Protein AF-A0A6A6CTZ3-F1 (afdb_monomer)

Secondary structure (DSSP, 8-state):
-EE-TTT--EEEEEEETTTTEEEEEEEE-HHHHHHHS-TT--PPP---HHHHHHHHHHHHHHHHHT-SS-PBPPPSEEEE-S----HHHHHHHHHHHHTTT-BTTB---STT-EEEETTSHHHHHHHTSHHHHHHHHHHHHTTTTBPPEEEEEEEEEEEEEE-TTSPEEEEEEEEEEEHHHHHHHHHHHHHHHHH-TT-TTGGG-----------TT-----TTS---

Sequence (228 aa):
MTERPATGAVYETLINLGQEVMVVTSAYGPKYMSSLSTPDGKPLPEKQLSEGLFVHWGDRARARLEATTFKLDPPKWVLINQVQGPSDTLGIVSRCLRRYGWATQQLPTWEDRITFPIGTYCYSAILGTPNSNGIAMFLITHKFRLKTSTIASVTVYGSGSRNGEGQEVPSLLWYISKERSVRRFRNENEAYQENNPEDNDITEVPHRLQPQPVDPRGDDCWVGGICG

Nearest PDB structures (foldseek):
  4c9i-assembly5_E  TM=3.286E-01  e=1.900E+00  Fragaria x ananassa
  4ryv-assembly1_A  TM=3.723E-01  e=5.370E+00  Lupinus luteus

Solvent-accessible surface area (backbone atoms only — not comparable to full-atom value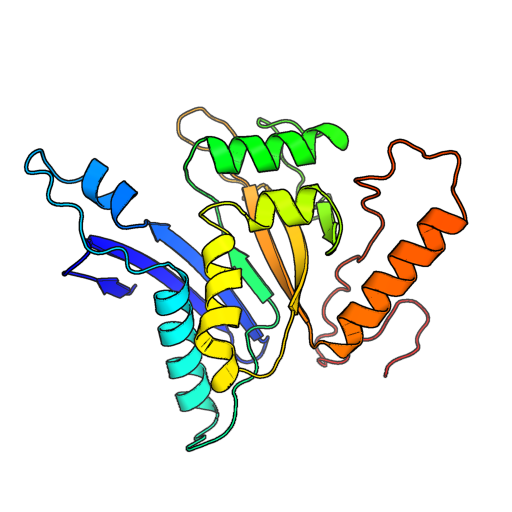s): 13078 Å² total; per-residue (Å²): 123,52,76,39,88,82,30,62,24,40,46,26,71,52,76,41,78,92,78,27,34,35,36,36,71,40,78,44,47,32,74,59,42,49,73,74,56,68,90,82,76,69,84,48,68,86,73,56,60,17,62,56,53,45,52,59,49,51,54,54,52,36,68,72,62,74,53,88,83,69,62,37,80,67,56,40,31,42,33,40,46,54,59,80,64,61,72,65,44,56,49,52,53,39,57,52,38,42,79,74,79,35,46,61,73,49,52,37,45,79,92,62,44,48,44,30,44,63,88,27,52,56,27,54,55,51,41,69,22,82,84,38,34,24,58,55,44,32,53,61,80,37,45,86,53,28,50,76,57,38,74,44,31,37,32,41,25,38,53,88,42,62,50,100,85,64,34,46,26,42,22,43,39,34,35,40,38,50,57,74,63,48,55,51,54,50,52,57,54,54,55,48,51,74,74,45,73,82,57,78,78,63,61,62,74,65,80,68,75,65,80,66,78,76,47,95,82,75,58,74,59,48,97,86,78,61,69,113

Mean predicted aligned error: 11.81 Å

Foldseek 3Di:
DDQDVQQRWDWDWDDDVVQLEIETADGGWSVNRVVVDDDPDDRRPGDALLVVQCVVCVVVQCVVVVDPDDQAAHRQKYKHAQDDDDPQLLVLLQVLCVVVVDHQLAWAAPVRKFKFFPQAPSFVSNCPDSSNVSVVCNCVVCVVRHPDKDFTIKIKTFNPDADPVNTTGIMIMIGIGHPVVNVVVVVVLVVVCVVCVVVVVPSGPRDDPPVDPQPPVRWPDDDPGDTD

Radius of gyration: 18.67 Å; Cα contacts (8 Å, |Δi|>4): 352; chains: 1; bounding box: 43×59×42 Å

Organism: NCBI:txid1080233

Structure (mmCIF, N/CA/C/O backbone):
data_AF-A0A6A6CTZ3-F1
#
_entry.id   AF-A0A6A6CTZ3-F1
#
loop_
_atom_site.group_PDB
_atom_site.id
_atom_site.type_symbol
_atom_site.label_atom_id
_atom_site.label_alt_id
_atom_site.label_comp_id
_atom_site.label_asym_id
_atom_site.label_entity_id
_atom_site.label_seq_id
_atom_site.pdbx_PDB_ins_code
_atom_site.Cartn_x
_atom_site.Cartn_y
_atom_site.Cartn_z
_atom_site.occupancy
_atom_site.B_iso_or_equiv
_atom_site.auth_seq_id
_atom_site.auth_comp_id
_atom_site.auth_asym_id
_atom_site.auth_atom_id
_atom_site.pdbx_PDB_model_num
ATOM 1 N N . MET A 1 1 ? -11.315 15.816 -4.026 1.00 46.00 1 MET A N 1
ATOM 2 C CA . MET A 1 1 ? -10.037 16.550 -4.031 1.00 46.00 1 MET A CA 1
ATOM 3 C C . MET A 1 1 ? -9.942 17.433 -2.793 1.00 46.00 1 MET A C 1
ATOM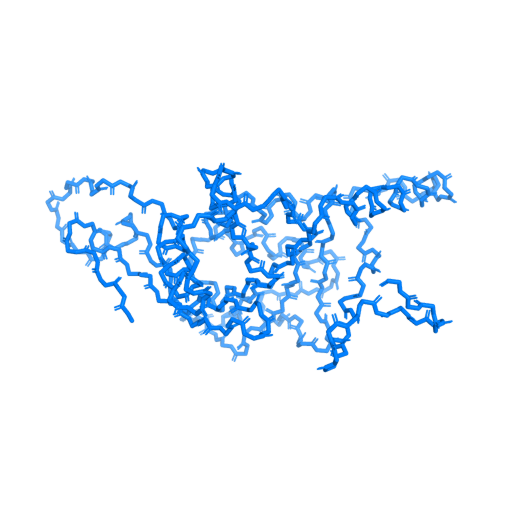 5 O O . MET A 1 1 ? -10.832 18.249 -2.587 1.00 46.00 1 MET A O 1
ATOM 9 N N . THR A 1 2 ? -8.913 17.249 -1.961 1.00 54.03 2 THR A N 1
ATOM 10 C CA . THR A 1 2 ? -8.637 18.151 -0.830 1.00 54.03 2 THR A CA 1
ATOM 11 C C . THR A 1 2 ? -7.338 18.881 -1.123 1.00 54.03 2 THR A C 1
ATOM 13 O O . THR A 1 2 ? -6.252 18.330 -0.945 1.00 54.03 2 THR A O 1
ATOM 16 N N . GLU A 1 3 ? -7.452 20.113 -1.602 1.00 52.72 3 GLU A N 1
ATOM 17 C CA . GLU A 1 3 ? -6.313 21.013 -1.737 1.00 52.72 3 GLU A CA 1
ATOM 18 C C . GLU A 1 3 ? -6.007 21.631 -0.367 1.00 52.72 3 GLU A C 1
ATOM 20 O O . GLU A 1 3 ? -6.916 22.008 0.378 1.00 52.72 3 GLU A O 1
ATOM 25 N N . ARG A 1 4 ? -4.727 21.684 0.016 1.00 52.47 4 ARG A N 1
ATOM 26 C CA . ARG A 1 4 ? -4.283 22.304 1.274 1.00 52.47 4 ARG A CA 1
ATOM 27 C C . ARG A 1 4 ? -3.556 23.613 0.941 1.00 52.47 4 ARG A C 1
ATOM 29 O O . ARG A 1 4 ? -2.350 23.570 0.697 1.00 52.47 4 ARG A O 1
ATOM 36 N N . PRO A 1 5 ? -4.228 24.781 0.999 1.00 51.84 5 PRO A N 1
ATOM 37 C CA . PRO A 1 5 ? -3.659 26.053 0.537 1.00 51.84 5 PRO A CA 1
ATOM 38 C C . PRO A 1 5 ? -2.365 26.450 1.262 1.00 51.84 5 PRO A C 1
ATOM 40 O O . PRO A 1 5 ? -1.495 27.086 0.685 1.00 51.84 5 PRO A O 1
ATOM 43 N N . ALA A 1 6 ? -2.208 26.033 2.524 1.00 50.28 6 ALA A N 1
ATOM 44 C CA . ALA A 1 6 ? -1.023 26.321 3.332 1.00 50.28 6 ALA A CA 1
ATOM 45 C C . ALA A 1 6 ? 0.218 25.481 2.965 1.00 50.28 6 ALA A C 1
ATOM 47 O O . ALA A 1 6 ? 1.309 25.802 3.428 1.00 50.28 6 ALA A O 1
ATOM 48 N N . THR A 1 7 ? 0.068 24.391 2.196 1.00 50.47 7 THR A N 1
ATOM 49 C CA . THR A 1 7 ? 1.176 23.480 1.849 1.00 50.47 7 THR A CA 1
ATOM 50 C C . THR A 1 7 ? 1.263 23.112 0.371 1.00 50.47 7 THR A C 1
ATOM 52 O O . THR A 1 7 ? 2.174 22.376 0.002 1.00 50.47 7 THR A O 1
ATOM 55 N N . GLY A 1 8 ? 0.318 23.554 -0.465 1.00 57.16 8 GLY A N 1
ATOM 56 C CA . GLY A 1 8 ? 0.247 23.219 -1.894 1.00 57.16 8 GLY A CA 1
ATOM 57 C C . GLY A 1 8 ? 0.081 21.724 -2.196 1.00 57.16 8 GLY A C 1
ATOM 58 O O . GLY A 1 8 ? -0.007 21.347 -3.354 1.00 57.16 8 GLY A O 1
ATOM 59 N N . ALA A 1 9 ? 0.048 20.865 -1.174 1.00 60.00 9 ALA A N 1
ATOM 60 C CA . ALA A 1 9 ? -0.036 19.420 -1.319 1.00 60.00 9 ALA A CA 1
ATOM 61 C C . ALA A 1 9 ? -1.430 19.008 -1.791 1.00 60.00 9 ALA A C 1
ATOM 63 O O . ALA A 1 9 ? -2.443 19.515 -1.293 1.00 60.00 9 ALA A O 1
ATOM 64 N N . VAL A 1 10 ? -1.460 18.045 -2.709 1.00 67.44 10 VAL A N 1
ATOM 65 C CA . VAL A 1 10 ? -2.689 17.528 -3.307 1.00 67.44 10 VAL A CA 1
ATOM 66 C C . VAL A 1 10 ? -2.801 16.052 -2.971 1.00 67.44 10 VAL A C 1
ATOM 68 O O . VAL A 1 10 ? -1.991 15.235 -3.412 1.00 67.44 10 VAL A O 1
ATOM 71 N N . TYR A 1 11 ? -3.829 15.724 -2.191 1.00 71.44 11 TYR A N 1
ATOM 72 C CA . TYR A 1 11 ? -4.196 14.349 -1.886 1.00 71.44 11 TYR A CA 1
ATOM 73 C C . TYR A 1 11 ? -5.626 14.102 -2.350 1.00 71.44 11 TYR A C 1
ATOM 75 O O . TYR A 1 11 ? -6.574 14.760 -1.904 1.00 71.44 11 TYR A O 1
ATOM 83 N N . GLU A 1 12 ? -5.790 13.135 -3.240 1.00 77.38 12 GLU A N 1
ATOM 84 C CA . GLU A 1 12 ? -7.094 12.686 -3.689 1.00 77.38 12 GLU A CA 1
ATOM 85 C C . GLU A 1 12 ? -7.287 11.217 -3.342 1.00 77.38 12 GLU A C 1
ATOM 87 O O . GLU A 1 12 ? -6.425 10.373 -3.593 1.00 77.38 12 GLU A O 1
ATOM 92 N N . THR A 1 13 ? -8.427 10.932 -2.711 1.00 80.19 13 THR A N 1
ATOM 93 C CA . THR A 1 13 ? -8.780 9.578 -2.309 1.00 80.19 13 THR A CA 1
ATOM 94 C C . THR A 1 13 ? -10.235 9.263 -2.616 1.00 80.19 13 THR A C 1
ATOM 96 O O . THR A 1 13 ? -11.125 10.053 -2.284 1.00 80.19 13 THR A O 1
ATOM 99 N N . LEU A 1 14 ? -10.486 8.068 -3.134 1.00 81.75 14 LEU A N 1
ATOM 100 C CA . LEU A 1 14 ? -11.805 7.451 -3.214 1.00 81.75 14 LEU A CA 1
ATOM 101 C C . LEU A 1 14 ? -11.946 6.457 -2.058 1.00 81.75 14 LEU A C 1
ATOM 103 O O . LEU A 1 14 ? -11.010 5.730 -1.738 1.00 81.75 14 LEU A O 1
ATOM 107 N N . ILE A 1 15 ? -13.103 6.438 -1.402 1.00 83.25 15 ILE A N 1
ATOM 108 C CA . ILE A 1 15 ? -13.342 5.597 -0.223 1.00 83.25 15 ILE A CA 1
ATOM 109 C C . ILE A 1 15 ? -14.634 4.818 -0.424 1.00 83.25 15 ILE A C 1
ATOM 111 O O . ILE A 1 15 ? -15.694 5.424 -0.600 1.00 83.25 15 ILE A O 1
ATOM 115 N N . ASN A 1 16 ? -14.544 3.493 -0.319 1.00 82.31 16 ASN A N 1
ATOM 116 C CA . ASN A 1 16 ? -15.687 2.599 -0.201 1.00 82.31 16 ASN A CA 1
ATOM 117 C C . ASN A 1 16 ? -15.670 1.933 1.179 1.00 82.31 16 ASN A C 1
ATOM 119 O O . ASN A 1 16 ? -14.958 0.959 1.411 1.00 82.31 16 ASN A O 1
ATOM 123 N N . LEU A 1 17 ? -16.499 2.446 2.089 1.00 78.00 17 LEU A N 1
ATOM 124 C CA . LEU A 1 17 ? -16.603 1.918 3.451 1.00 78.00 17 LEU A CA 1
ATOM 125 C C . LEU A 1 17 ? -17.238 0.522 3.514 1.00 78.00 17 LEU A C 1
ATOM 127 O O . LEU A 1 17 ? -17.003 -0.188 4.478 1.00 78.00 17 LEU A O 1
ATOM 131 N N . GLY A 1 18 ? -18.061 0.129 2.532 1.00 71.50 18 GLY A N 1
ATOM 132 C CA . GLY A 1 18 ? -18.712 -1.188 2.539 1.00 71.50 18 GLY A CA 1
ATOM 133 C C . GLY A 1 18 ? -17.747 -2.329 2.231 1.00 71.50 18 GLY A C 1
ATOM 134 O O . GLY A 1 18 ? -17.930 -3.430 2.728 1.00 71.50 18 GLY A O 1
ATOM 135 N N . GLN A 1 19 ? -16.713 -2.045 1.439 1.00 77.19 19 GLN A N 1
ATOM 136 C CA . GLN A 1 19 ? -15.652 -2.994 1.088 1.00 77.19 19 GLN A CA 1
ATOM 137 C C . GLN A 1 19 ? -14.352 -2.732 1.865 1.00 77.19 19 GLN A C 1
ATOM 139 O O . GLN A 1 19 ? -13.340 -3.381 1.616 1.00 77.19 19 GLN A O 1
ATOM 144 N N . GLU A 1 20 ? -14.365 -1.747 2.768 1.00 82.88 20 GLU A N 1
ATOM 145 C CA . GLU A 1 20 ? -13.201 -1.286 3.528 1.00 82.88 20 GLU A CA 1
ATOM 146 C C . GLU A 1 20 ? -11.995 -0.899 2.642 1.00 82.88 20 GLU A C 1
ATOM 148 O O . GLU A 1 20 ? -10.838 -1.115 3.007 1.00 82.88 20 GLU A O 1
ATOM 153 N N . VAL A 1 21 ? -12.265 -0.316 1.467 1.00 85.81 21 VAL A N 1
ATOM 154 C CA . VAL A 1 21 ? -11.246 0.065 0.475 1.00 85.81 21 VAL A CA 1
ATOM 155 C C . VAL A 1 21 ? -11.028 1.572 0.475 1.00 85.81 21 VAL A C 1
ATOM 157 O O . VAL A 1 21 ? -11.972 2.366 0.400 1.00 85.81 21 VAL A O 1
ATOM 160 N N . MET A 1 22 ? -9.759 1.960 0.472 1.00 86.56 22 MET A N 1
ATOM 161 C CA . MET A 1 22 ? -9.297 3.307 0.176 1.00 86.56 22 MET A CA 1
ATOM 162 C C . MET A 1 22 ? -8.430 3.279 -1.083 1.00 86.56 22 MET A C 1
ATOM 164 O O . MET A 1 22 ? -7.501 2.485 -1.183 1.00 86.56 22 MET A O 1
ATOM 168 N N . VAL A 1 23 ? -8.708 4.160 -2.036 1.00 86.44 23 VAL A N 1
ATOM 169 C CA . VAL A 1 23 ? -7.898 4.346 -3.243 1.00 86.44 23 VAL A CA 1
ATOM 170 C C . VAL A 1 23 ? -7.308 5.741 -3.202 1.00 86.44 23 VAL A C 1
ATOM 172 O O . VAL A 1 23 ? -8.052 6.710 -3.150 1.00 86.44 23 VAL A O 1
ATOM 175 N N . VAL A 1 24 ? -5.990 5.849 -3.232 1.00 83.25 24 VAL A N 1
ATOM 176 C CA . VAL A 1 24 ? -5.234 7.092 -3.350 1.00 83.25 24 VAL A CA 1
ATOM 177 C C . VAL A 1 24 ? -4.949 7.303 -4.835 1.00 83.25 24 VAL A C 1
ATOM 179 O O . VAL A 1 24 ? -4.154 6.572 -5.425 1.00 83.25 24 VAL A O 1
ATOM 182 N N . THR A 1 25 ? -5.651 8.253 -5.453 1.00 79.00 25 THR A N 1
ATOM 183 C CA . THR A 1 25 ? -5.539 8.559 -6.892 1.00 79.00 25 THR A CA 1
ATOM 184 C C . THR A 1 25 ? -4.475 9.611 -7.174 1.00 79.00 25 THR A C 1
ATOM 186 O O . THR A 1 25 ? -3.947 9.680 -8.278 1.00 79.00 25 THR A O 1
ATOM 189 N N . SER A 1 26 ? -4.144 10.438 -6.186 1.00 71.25 26 SER A N 1
ATOM 190 C CA . SER A 1 26 ? -3.068 11.423 -6.271 1.00 71.25 26 SER A CA 1
ATOM 191 C C . SER A 1 26 ? -2.518 11.699 -4.879 1.00 71.25 26 SER A C 1
ATOM 193 O O . SER A 1 26 ? -3.286 11.886 -3.934 1.00 71.25 26 SER A O 1
ATOM 195 N N . ALA A 1 27 ? -1.192 11.717 -4.747 1.00 68.06 27 ALA A N 1
ATOM 196 C CA . ALA A 1 27 ? -0.497 11.964 -3.487 1.00 68.06 27 ALA A CA 1
ATOM 197 C C . ALA A 1 27 ? 0.763 12.805 -3.715 1.00 68.06 27 ALA A C 1
ATOM 199 O O . ALA A 1 27 ? 1.891 12.330 -3.602 1.00 68.06 27 ALA A O 1
ATOM 200 N N . TYR A 1 28 ? 0.564 14.078 -4.045 1.00 71.12 28 TYR A N 1
ATOM 201 C CA . TYR A 1 28 ? 1.651 15.014 -4.298 1.00 71.12 28 TYR A CA 1
ATOM 202 C C . TYR A 1 28 ? 2.028 15.745 -3.010 1.00 71.12 28 TYR A C 1
ATOM 204 O O . TYR A 1 28 ? 1.299 16.612 -2.521 1.00 71.12 28 TYR A O 1
ATOM 212 N N . GLY A 1 29 ? 3.179 15.373 -2.447 1.00 64.56 29 GLY A N 1
ATOM 213 C CA . GLY A 1 29 ? 3.698 15.976 -1.223 1.00 64.56 29 GLY A CA 1
ATOM 214 C C . GLY A 1 29 ? 4.177 17.427 -1.414 1.00 64.56 29 GLY A C 1
ATOM 215 O O . GLY A 1 29 ? 4.498 17.831 -2.537 1.00 64.56 29 GLY A O 1
ATOM 216 N N . PRO A 1 30 ? 4.315 18.205 -0.322 1.00 62.31 30 PRO A N 1
ATOM 217 C CA . PRO A 1 30 ? 4.713 19.614 -0.381 1.00 62.31 30 PRO A CA 1
ATOM 218 C C . PRO A 1 30 ? 6.037 19.855 -1.114 1.00 62.31 30 PRO A C 1
ATOM 220 O O . PRO A 1 30 ? 6.133 20.802 -1.881 1.00 62.31 30 PRO A O 1
ATOM 223 N N . LYS A 1 31 ? 7.034 18.971 -0.942 1.00 66.25 31 LYS A N 1
ATOM 224 C CA . LYS A 1 31 ? 8.350 19.067 -1.603 1.00 66.25 31 LYS A CA 1
ATOM 225 C C . LYS A 1 31 ? 8.258 18.967 -3.131 1.00 66.25 31 LYS A C 1
ATOM 227 O O . LYS A 1 31 ? 8.980 19.659 -3.844 1.00 66.25 31 LYS A O 1
ATOM 232 N N . TYR A 1 32 ? 7.376 18.101 -3.628 1.00 69.06 32 TYR A N 1
ATOM 233 C CA . TYR A 1 32 ? 7.128 17.967 -5.061 1.00 69.06 32 TYR A CA 1
ATOM 234 C C . TYR A 1 32 ? 6.375 19.196 -5.584 1.00 69.06 32 TYR A C 1
ATOM 236 O O . TYR A 1 32 ? 6.809 19.825 -6.544 1.00 69.06 32 TYR A O 1
ATOM 244 N N . MET A 1 33 ? 5.321 19.626 -4.889 1.00 68.06 33 MET A N 1
ATOM 245 C CA . MET A 1 33 ? 4.524 20.790 -5.292 1.00 68.06 33 MET A CA 1
ATOM 246 C C . MET A 1 33 ? 5.311 22.109 -5.233 1.00 68.06 33 MET A C 1
ATOM 248 O O . MET A 1 33 ? 5.160 22.954 -6.116 1.00 68.06 33 MET A O 1
ATOM 252 N N . SER A 1 34 ? 6.219 22.264 -4.263 1.00 62.25 34 SER A N 1
ATOM 253 C CA . SER A 1 34 ? 7.135 23.408 -4.190 1.00 62.25 34 SER A CA 1
ATOM 254 C C . SER A 1 34 ? 8.162 23.408 -5.320 1.00 62.25 34 SER A C 1
ATOM 256 O O . SER A 1 34 ? 8.561 24.475 -5.766 1.00 62.25 34 SER A O 1
ATOM 258 N N . SER A 1 35 ? 8.574 22.235 -5.819 1.00 65.94 35 SER A N 1
ATOM 259 C CA . SER A 1 35 ? 9.480 22.155 -6.976 1.00 65.94 35 SER A CA 1
ATOM 260 C C . SER A 1 35 ? 8.821 22.595 -8.289 1.00 65.94 35 SER A C 1
ATOM 262 O O . SER A 1 35 ? 9.517 23.015 -9.208 1.00 65.94 35 SER A O 1
ATOM 264 N N . LEU A 1 36 ? 7.485 22.549 -8.356 1.00 66.69 36 LEU A N 1
ATOM 265 C CA . LEU A 1 36 ? 6.692 23.008 -9.499 1.00 66.69 36 LEU A CA 1
ATOM 266 C C . LEU A 1 36 ? 6.289 24.492 -9.401 1.00 66.69 36 LEU A C 1
ATOM 268 O O . LEU A 1 36 ? 5.873 25.070 -10.402 1.00 66.69 36 LEU A O 1
ATOM 272 N N . SER A 1 37 ? 6.416 25.118 -8.223 1.00 57.56 37 SER A N 1
ATOM 273 C CA . SER A 1 37 ? 5.864 26.450 -7.927 1.00 57.56 37 SER A CA 1
ATOM 274 C C . SER A 1 37 ? 6.943 27.457 -7.476 1.00 57.56 37 SER A C 1
ATOM 276 O O . SER A 1 37 ? 7.008 27.808 -6.306 1.00 57.56 37 SER A O 1
ATOM 278 N N . THR A 1 38 ? 7.729 27.990 -8.426 1.00 49.12 38 THR A N 1
ATOM 279 C CA . THR A 1 38 ? 8.504 29.270 -8.377 1.00 49.12 38 THR A CA 1
ATOM 280 C C . THR A 1 38 ? 9.631 29.490 -7.317 1.00 49.12 38 THR A C 1
ATOM 282 O O . THR A 1 38 ? 9.677 28.819 -6.291 1.00 49.12 38 THR A O 1
ATOM 285 N N . PRO A 1 39 ? 10.590 30.428 -7.561 1.00 50.09 39 PRO A N 1
ATOM 286 C CA . PRO A 1 39 ? 11.953 30.440 -6.981 1.00 50.09 39 PRO A CA 1
ATOM 287 C C . PRO A 1 39 ? 12.113 30.828 -5.499 1.00 50.09 39 PRO A C 1
ATOM 289 O O . PRO A 1 39 ? 13.210 30.681 -4.964 1.00 50.09 39 PRO A O 1
ATOM 292 N N . ASP A 1 40 ? 11.066 31.306 -4.821 1.00 52.59 40 ASP A N 1
ATOM 293 C CA . ASP A 1 40 ? 11.184 31.918 -3.482 1.00 52.59 40 ASP A CA 1
ATOM 294 C C . ASP A 1 40 ? 11.080 30.930 -2.303 1.00 52.59 40 ASP A C 1
ATOM 296 O O . ASP A 1 40 ? 10.971 31.333 -1.144 1.00 52.59 40 ASP A O 1
ATOM 300 N N . GLY A 1 41 ? 11.161 29.626 -2.586 1.00 53.53 41 GLY A N 1
ATOM 301 C CA . GLY A 1 41 ? 11.908 28.660 -1.771 1.00 53.53 41 GLY A CA 1
ATOM 302 C C . GLY A 1 41 ? 11.633 28.583 -0.265 1.00 53.53 41 GLY A C 1
ATOM 303 O O . GLY A 1 41 ? 12.524 28.173 0.477 1.00 53.53 41 GLY A O 1
ATOM 304 N N . LYS A 1 42 ? 10.444 28.940 0.232 1.00 47.12 42 LYS A N 1
ATOM 305 C CA . LYS A 1 42 ? 10.088 28.639 1.625 1.00 47.12 42 LYS A CA 1
ATOM 306 C C . LYS A 1 42 ? 9.574 27.200 1.697 1.00 47.12 42 LYS A C 1
ATOM 308 O O . LYS A 1 42 ? 8.530 26.919 1.106 1.00 47.12 42 LYS A O 1
ATOM 313 N N . PRO A 1 43 ? 10.273 26.279 2.392 1.00 49.06 43 PRO A N 1
ATOM 314 C CA . PRO A 1 43 ? 9.786 24.919 2.561 1.00 49.06 43 PRO A CA 1
ATOM 315 C C . PRO A 1 43 ? 8.440 24.977 3.281 1.00 49.06 43 PRO A C 1
ATOM 317 O O . PRO A 1 43 ? 8.330 25.470 4.404 1.00 49.06 43 PRO A O 1
ATOM 320 N N . LEU A 1 44 ? 7.398 24.523 2.592 1.00 49.72 44 LEU A N 1
ATOM 321 C CA . LEU A 1 44 ? 6.062 24.445 3.159 1.00 49.72 44 LEU A CA 1
ATOM 322 C C . LEU A 1 44 ? 6.064 23.384 4.270 1.00 49.72 44 LEU A C 1
ATOM 324 O O . LEU A 1 44 ? 6.721 22.351 4.108 1.00 49.72 44 LEU A O 1
ATOM 328 N N . PRO A 1 45 ? 5.362 23.613 5.395 1.00 49.31 45 PRO A N 1
ATOM 329 C CA . PRO A 1 45 ? 5.384 22.683 6.512 1.00 49.31 45 PRO A CA 1
ATOM 330 C C . PRO A 1 45 ? 4.929 21.299 6.047 1.00 49.31 45 PRO A C 1
ATOM 332 O O . PRO A 1 45 ? 3.885 21.143 5.410 1.00 49.31 45 PRO A O 1
ATOM 335 N N . GLU A 1 46 ? 5.740 20.290 6.351 1.00 51.22 46 GLU A N 1
ATOM 336 C CA . GLU A 1 46 ? 5.524 18.917 5.920 1.00 51.22 46 GLU A CA 1
ATOM 337 C C . GLU A 1 46 ? 4.310 18.329 6.647 1.00 51.22 46 GLU A C 1
ATOM 339 O O . GLU A 1 46 ? 4.410 17.777 7.741 1.00 51.22 46 GLU A O 1
ATOM 344 N N . LYS A 1 47 ? 3.123 18.457 6.051 1.00 53.12 47 LYS A N 1
ATOM 345 C CA . LYS A 1 47 ? 1.993 17.606 6.424 1.00 53.12 47 LYS A CA 1
ATOM 346 C C . LYS A 1 47 ? 2.046 16.333 5.592 1.00 53.12 47 LYS A C 1
ATOM 348 O O . LYS A 1 47 ? 1.850 16.349 4.375 1.00 53.12 47 LYS A O 1
ATOM 353 N N . GLN A 1 48 ? 2.359 15.249 6.293 1.00 67.88 48 GLN A N 1
ATOM 354 C CA . GLN A 1 48 ? 2.564 13.915 5.750 1.00 67.88 48 GLN A CA 1
ATOM 355 C C . GLN A 1 48 ? 1.247 13.332 5.215 1.00 67.88 48 GLN A C 1
ATOM 357 O O . GLN A 1 48 ? 0.168 13.626 5.734 1.00 67.88 48 GLN A O 1
ATOM 362 N N . LEU A 1 49 ? 1.350 12.480 4.188 1.00 70.44 49 LEU A N 1
ATOM 363 C CA . LEU A 1 49 ? 0.244 11.725 3.582 1.00 70.44 49 LEU A CA 1
ATOM 364 C C . LEU A 1 49 ? -0.685 11.096 4.643 1.00 70.44 49 LEU A C 1
ATOM 366 O O . LEU A 1 49 ? -1.902 11.125 4.484 1.00 70.44 49 LEU A O 1
ATOM 370 N N . SER A 1 50 ? -0.126 10.630 5.763 1.00 74.31 50 SER A N 1
ATOM 371 C CA . SER A 1 50 ? -0.840 10.026 6.896 1.00 74.31 50 SER A CA 1
ATOM 372 C C . SER A 1 50 ? -2.020 10.844 7.430 1.00 74.31 50 SER A C 1
ATOM 374 O O . SER A 1 50 ? -3.117 10.310 7.591 1.00 74.31 50 SER A O 1
ATOM 376 N N . GLU A 1 51 ? -1.821 12.141 7.663 1.00 69.25 51 GLU A N 1
ATOM 377 C CA . GLU A 1 51 ? -2.853 13.042 8.190 1.00 69.25 51 GLU A CA 1
ATOM 378 C C . GLU A 1 51 ? -3.984 13.251 7.173 1.00 69.25 51 GLU A C 1
ATOM 380 O O . GLU A 1 51 ? -5.159 13.326 7.536 1.00 69.25 51 GLU A O 1
ATOM 385 N N . GLY A 1 52 ? -3.644 13.315 5.880 1.00 72.44 52 GLY A N 1
ATOM 386 C CA . GLY A 1 52 ? -4.623 13.389 4.794 1.00 72.44 52 GLY A CA 1
ATOM 387 C C . GLY A 1 52 ? -5.501 12.139 4.738 1.00 72.44 52 GLY A C 1
ATOM 388 O O . GLY A 1 52 ? -6.729 12.247 4.740 1.00 72.44 52 GLY A O 1
ATOM 389 N N . LEU A 1 53 ? -4.871 10.959 4.772 1.00 78.56 53 LEU A N 1
ATOM 390 C CA . LEU A 1 53 ? -5.574 9.673 4.793 1.00 78.56 53 LEU A CA 1
ATOM 391 C C . LEU A 1 53 ? -6.487 9.549 6.021 1.00 78.56 53 LEU A C 1
ATOM 393 O O . LEU A 1 53 ? -7.630 9.106 5.892 1.00 78.56 53 LEU A O 1
ATOM 397 N N . PHE A 1 54 ? -6.026 9.990 7.198 1.00 77.69 54 PHE A N 1
ATOM 398 C CA . PHE A 1 54 ? -6.822 9.929 8.423 1.00 77.69 54 PHE A CA 1
ATOM 399 C C . PHE A 1 54 ? -8.060 10.808 8.391 1.00 77.69 54 PHE A C 1
ATOM 401 O O . PHE A 1 54 ? -9.131 10.342 8.771 1.00 77.69 54 PHE A O 1
ATOM 408 N N . VAL A 1 55 ? -7.937 12.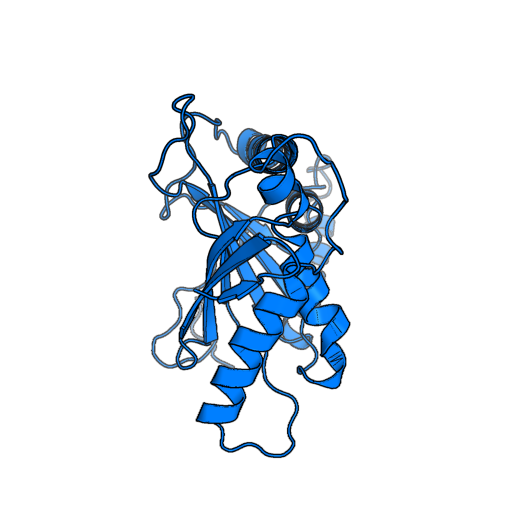057 7.938 1.00 79.19 55 VAL A N 1
ATOM 409 C CA . VAL A 1 55 ? -9.092 12.955 7.823 1.00 79.19 55 VAL A CA 1
ATOM 410 C C . VAL A 1 55 ? -10.116 12.360 6.858 1.00 79.19 55 VAL A C 1
ATOM 412 O O . VAL A 1 55 ? -11.285 12.225 7.210 1.00 79.19 55 VAL A O 1
ATOM 415 N N . HIS A 1 56 ? -9.678 11.907 5.679 1.00 79.44 56 HIS A N 1
ATOM 416 C CA . HIS A 1 56 ? -10.594 11.364 4.675 1.00 79.44 56 HIS A CA 1
ATOM 417 C C . HIS A 1 56 ? -11.303 10.091 5.162 1.00 79.44 56 HIS A C 1
ATOM 419 O O . HIS A 1 56 ? -12.521 9.970 5.011 1.00 79.44 56 HIS A O 1
ATOM 425 N N . TRP A 1 57 ? -10.569 9.158 5.778 1.00 79.88 57 TRP A N 1
ATOM 426 C CA . TRP A 1 57 ? -11.151 7.936 6.337 1.00 79.88 57 TRP A CA 1
ATOM 427 C C . TRP A 1 57 ? -12.050 8.219 7.535 1.00 79.88 57 TRP A C 1
ATOM 429 O O . TRP A 1 57 ? -13.195 7.779 7.577 1.00 79.88 57 TRP A O 1
ATOM 439 N N . GLY A 1 58 ? -11.532 8.966 8.508 1.00 78.00 58 GLY A N 1
ATOM 440 C CA . GLY A 1 58 ? -12.186 9.220 9.781 1.00 78.00 58 GLY A CA 1
ATOM 441 C C . GLY A 1 58 ? -13.478 10.010 9.634 1.00 78.00 58 GLY A C 1
ATOM 442 O O . GLY A 1 58 ? -14.439 9.717 10.340 1.00 78.00 58 GLY A O 1
ATOM 443 N N . ASP A 1 59 ? -13.539 10.982 8.724 1.00 79.12 59 ASP A N 1
ATOM 444 C CA . ASP A 1 59 ? -14.755 11.770 8.500 1.00 79.12 59 ASP A CA 1
ATOM 445 C C . ASP A 1 59 ? -15.842 10.927 7.826 1.00 79.12 59 ASP A C 1
ATOM 447 O O . ASP A 1 59 ? -16.994 10.938 8.257 1.00 79.12 59 ASP A O 1
ATOM 451 N N . ARG A 1 60 ? -15.467 10.105 6.836 1.00 76.62 60 ARG A N 1
ATOM 452 C CA . ARG A 1 60 ? -16.388 9.180 6.157 1.00 76.62 60 ARG A CA 1
ATOM 453 C C . ARG A 1 60 ? -16.888 8.083 7.101 1.00 76.62 60 ARG A C 1
ATOM 455 O O . ARG A 1 60 ? -18.089 7.830 7.162 1.00 76.62 60 ARG A O 1
ATOM 462 N N . ALA A 1 61 ? -15.986 7.438 7.839 1.00 77.19 61 ALA A N 1
ATOM 463 C CA . ALA A 1 61 ? -16.325 6.346 8.747 1.00 77.19 61 ALA A CA 1
ATOM 464 C C . ALA A 1 61 ? -17.212 6.823 9.908 1.00 77.19 61 ALA A C 1
ATOM 466 O O . ALA A 1 61 ? -18.192 6.157 10.235 1.00 77.19 61 ALA A O 1
ATOM 467 N N . ARG A 1 62 ? -16.931 8.002 10.486 1.00 74.25 62 ARG A N 1
ATOM 468 C CA . ARG A 1 62 ? -17.774 8.591 11.541 1.00 74.25 62 ARG A CA 1
ATOM 469 C C . ARG A 1 62 ? -19.151 8.997 11.029 1.00 74.25 62 ARG A C 1
ATOM 471 O O . ARG A 1 62 ? -20.132 8.708 11.704 1.00 74.25 62 ARG A O 1
ATOM 478 N N . ALA A 1 63 ? -19.230 9.592 9.836 1.00 73.75 63 ALA A N 1
ATOM 479 C CA . ALA A 1 63 ? -20.510 9.942 9.221 1.00 73.75 63 ALA A CA 1
ATOM 480 C C . ALA A 1 63 ? -21.397 8.710 8.970 1.00 73.75 63 ALA A C 1
ATOM 482 O O . ALA A 1 63 ? -22.609 8.798 9.115 1.00 73.75 63 ALA A O 1
ATOM 483 N N . ARG A 1 64 ? -20.806 7.557 8.623 1.00 71.31 64 ARG A N 1
ATOM 484 C CA . ARG A 1 64 ? -21.556 6.312 8.390 1.00 71.31 64 ARG A CA 1
ATOM 485 C C . ARG A 1 64 ? -21.984 5.601 9.672 1.00 71.31 64 ARG A C 1
ATOM 487 O O . ARG A 1 64 ? -23.048 4.997 9.690 1.00 71.31 64 ARG A O 1
ATOM 494 N N . LEU A 1 65 ? -21.132 5.584 10.694 1.00 65.81 65 LEU A N 1
ATOM 495 C CA . LEU A 1 65 ? -21.365 4.779 11.896 1.00 65.81 65 LEU A CA 1
ATOM 496 C C . LEU A 1 65 ? -22.191 5.505 12.967 1.00 65.81 65 LEU A C 1
ATOM 498 O O . LEU A 1 65 ? -22.425 4.911 14.015 1.00 65.81 65 LEU A O 1
ATOM 502 N N . GLU A 1 66 ? -22.545 6.783 12.755 1.00 62.53 66 GLU A N 1
ATOM 503 C CA . GLU A 1 66 ? -23.123 7.683 13.778 1.00 62.53 66 GLU A CA 1
ATOM 504 C C . GLU A 1 66 ? -22.359 7.622 15.122 1.00 62.53 66 GLU A C 1
ATOM 506 O O . GLU A 1 66 ? -22.876 7.916 16.199 1.00 62.53 66 GLU A O 1
ATOM 511 N N . ALA A 1 67 ? -21.094 7.198 15.067 1.00 56.97 67 ALA A N 1
ATOM 512 C CA . ALA A 1 67 ? -20.356 6.752 16.231 1.00 56.97 67 ALA A CA 1
ATOM 513 C C . ALA A 1 67 ? -19.715 7.954 16.916 1.00 56.97 67 ALA A C 1
ATOM 515 O O . ALA A 1 67 ? -18.753 8.541 16.416 1.00 56.97 67 ALA A O 1
ATOM 516 N N . THR A 1 68 ? -20.229 8.293 18.094 1.00 55.44 68 THR A N 1
ATOM 517 C CA . THR A 1 68 ? -19.692 9.366 18.934 1.00 55.44 68 THR A CA 1
ATOM 518 C C . THR A 1 68 ? -18.385 8.967 19.621 1.00 55.44 68 THR A C 1
ATOM 520 O O . THR A 1 68 ? -17.521 9.825 19.802 1.00 55.44 68 THR A O 1
ATOM 523 N N . THR A 1 69 ? -18.167 7.678 19.931 1.00 60.44 69 THR A N 1
ATOM 524 C CA . THR A 1 69 ? -16.945 7.251 20.640 1.00 60.44 69 THR A CA 1
ATOM 525 C C . THR A 1 69 ? -16.660 5.744 20.529 1.00 60.44 69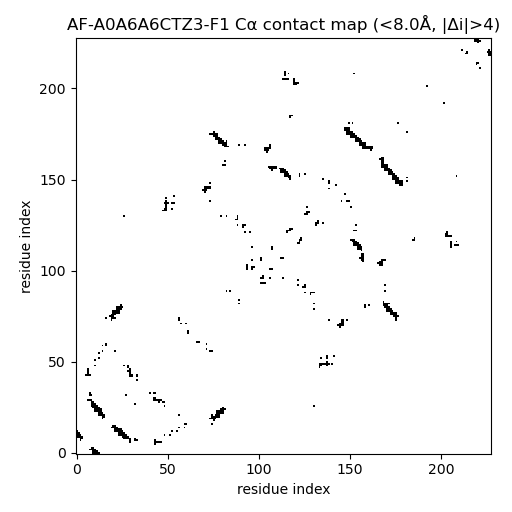 THR A C 1
ATOM 527 O O . THR A 1 69 ? -16.830 5.001 21.486 1.00 60.44 69 THR A O 1
ATOM 530 N N . PHE A 1 70 ? -16.162 5.261 19.388 1.00 65.50 70 PHE A N 1
ATOM 531 C CA . PHE A 1 70 ? -15.512 3.942 19.311 1.00 65.50 70 PHE A CA 1
ATOM 532 C C . PHE A 1 70 ? -14.296 4.000 18.385 1.00 65.50 70 PHE A C 1
ATOM 534 O O . PHE A 1 70 ? -14.287 4.746 17.405 1.00 65.50 70 PHE A O 1
ATOM 541 N N . LYS A 1 71 ? -13.244 3.233 18.712 1.00 78.56 71 LYS A N 1
ATOM 542 C CA . LYS A 1 71 ? -12.082 3.073 17.827 1.00 78.56 71 LYS A CA 1
ATOM 543 C C . LYS A 1 71 ? -12.556 2.541 16.476 1.00 78.56 71 LYS A C 1
ATOM 545 O O . LYS A 1 71 ? -13.191 1.488 16.427 1.00 78.56 71 LYS A O 1
ATOM 550 N N . LEU A 1 72 ? -12.224 3.253 15.407 1.00 84.56 72 LEU A N 1
ATOM 551 C CA . LEU A 1 72 ? -12.616 2.891 14.050 1.00 84.56 72 LEU A CA 1
ATOM 552 C C . LEU A 1 72 ? -11.772 1.716 13.554 1.00 84.56 72 LEU A C 1
ATOM 554 O O . LEU A 1 72 ? -10.581 1.622 13.868 1.00 84.56 72 LEU A O 1
ATOM 558 N N . ASP A 1 73 ? -12.366 0.837 12.757 1.00 85.06 73 ASP A N 1
ATOM 559 C CA . ASP A 1 73 ? -11.574 -0.084 11.950 1.00 85.06 73 ASP A CA 1
ATOM 560 C C . ASP A 1 73 ? -10.817 0.726 10.873 1.00 85.06 73 ASP A C 1
ATOM 562 O O . ASP A 1 73 ? -11.374 1.670 10.294 1.00 85.06 73 ASP A O 1
ATOM 566 N N . PRO A 1 74 ? -9.523 0.447 10.644 1.00 88.12 74 PRO A N 1
ATOM 567 C CA . PRO A 1 74 ? -8.805 0.999 9.499 1.00 88.12 74 PRO A CA 1
ATOM 568 C C . PRO A 1 74 ? -9.359 0.405 8.189 1.00 88.12 74 PRO A C 1
ATOM 570 O O . PRO A 1 74 ? -10.040 -0.620 8.230 1.00 88.12 74 PRO A O 1
ATOM 573 N N . PRO A 1 75 ? -9.046 0.990 7.019 1.00 88.38 75 PRO A N 1
ATOM 574 C CA . PRO A 1 75 ? -9.311 0.319 5.748 1.00 88.38 75 PRO A CA 1
ATOM 575 C C . PRO A 1 75 ? -8.614 -1.046 5.713 1.00 88.38 75 PRO A C 1
ATOM 577 O O . PRO A 1 75 ? -7.458 -1.147 6.120 1.00 88.38 75 PRO A O 1
ATOM 580 N N . LYS A 1 76 ? -9.292 -2.073 5.191 1.00 89.38 76 LYS A N 1
ATOM 581 C CA . LYS A 1 76 ? -8.715 -3.399 4.912 1.00 89.38 76 LYS A CA 1
ATOM 582 C C . LYS A 1 76 ? -7.745 -3.324 3.733 1.00 89.38 76 LYS A C 1
ATOM 584 O O . LYS A 1 76 ? -6.707 -3.983 3.737 1.00 89.38 76 LYS A O 1
ATOM 589 N N . TRP A 1 77 ? -8.053 -2.478 2.749 1.00 90.81 77 TRP A N 1
ATOM 590 C CA . TRP A 1 77 ? -7.257 -2.313 1.534 1.00 90.81 77 TRP A CA 1
ATOM 591 C C . TRP A 1 77 ? -6.934 -0.849 1.262 1.00 90.81 77 TRP A C 1
ATOM 593 O O . TRP A 1 77 ? -7.824 0.003 1.277 1.00 90.81 77 TRP A O 1
ATOM 603 N N . VAL A 1 78 ? -5.669 -0.565 0.948 1.00 91.38 78 VAL A N 1
ATOM 604 C CA . VAL A 1 78 ? -5.227 0.756 0.485 1.00 91.38 78 VAL A CA 1
ATOM 605 C C . VAL A 1 78 ? -4.525 0.610 -0.859 1.00 91.38 78 VAL A C 1
ATOM 607 O O . VAL A 1 78 ? -3.429 0.063 -0.940 1.00 91.38 78 VAL A O 1
ATOM 610 N N . LEU A 1 79 ? -5.154 1.101 -1.922 1.00 91.00 79 LEU A N 1
ATOM 611 C CA . LEU A 1 79 ? -4.584 1.141 -3.263 1.00 91.00 79 LEU A CA 1
ATOM 612 C C . LEU A 1 79 ? -3.924 2.499 -3.500 1.00 91.00 79 LEU A C 1
ATOM 614 O O . LEU A 1 79 ? -4.611 3.511 -3.510 1.00 91.00 79 LEU A O 1
ATOM 618 N N . ILE A 1 80 ? -2.620 2.525 -3.751 1.00 90.06 80 ILE A N 1
ATOM 619 C CA . ILE A 1 80 ? -1.940 3.668 -4.361 1.00 90.06 80 ILE A CA 1
ATOM 620 C C . ILE A 1 80 ? -1.895 3.396 -5.862 1.00 90.06 80 ILE A C 1
ATOM 622 O O . ILE A 1 80 ? -1.128 2.546 -6.324 1.00 90.06 80 ILE A O 1
ATOM 626 N N . ASN A 1 81 ? -2.762 4.072 -6.612 1.00 86.06 81 ASN A N 1
ATOM 627 C CA . ASN A 1 81 ? -2.816 3.917 -8.059 1.00 86.06 81 ASN A CA 1
ATOM 628 C C . ASN A 1 81 ? -1.735 4.777 -8.719 1.00 86.06 81 ASN A C 1
ATOM 630 O O . ASN A 1 81 ? -1.518 5.901 -8.276 1.00 86.06 81 ASN A O 1
ATOM 634 N N . GLN A 1 82 ? -1.105 4.264 -9.782 1.00 85.19 82 GLN A N 1
ATOM 635 C CA . GLN A 1 82 ? -0.123 4.998 -10.591 1.00 85.19 82 GLN A CA 1
ATOM 636 C C . GLN A 1 82 ? 0.916 5.736 -9.730 1.00 85.19 82 GLN A C 1
ATOM 638 O O . GLN A 1 82 ? 0.914 6.963 -9.641 1.00 85.19 82 GLN A O 1
ATOM 643 N N . VAL A 1 83 ? 1.816 5.000 -9.082 1.00 83.19 83 VAL A N 1
ATOM 644 C CA . VAL A 1 83 ? 2.862 5.591 -8.242 1.00 83.19 83 VAL A CA 1
ATOM 645 C C . VAL A 1 83 ? 3.798 6.464 -9.080 1.00 83.19 83 VAL A C 1
ATOM 647 O O . VAL A 1 83 ? 4.704 5.972 -9.750 1.00 83.19 83 VAL A O 1
ATOM 650 N N . GLN A 1 84 ? 3.586 7.777 -9.024 1.00 70.31 84 GLN A N 1
ATOM 651 C CA . GLN A 1 84 ? 4.382 8.774 -9.732 1.00 70.31 84 GLN A CA 1
ATOM 652 C C . GLN A 1 84 ? 5.399 9.417 -8.769 1.00 70.31 84 GLN A C 1
ATOM 654 O O . GLN A 1 84 ? 5.031 10.057 -7.788 1.00 70.31 84 GLN A O 1
ATOM 659 N N . GLY A 1 85 ? 6.695 9.250 -9.058 1.00 65.44 85 GLY A N 1
ATOM 660 C CA . GLY A 1 85 ? 7.814 9.891 -8.345 1.00 65.44 85 GLY A CA 1
ATOM 661 C C . GLY A 1 85 ? 8.343 9.148 -7.107 1.00 65.44 85 GLY A C 1
ATOM 662 O O . GLY A 1 85 ? 7.893 8.048 -6.792 1.00 65.44 85 GLY A O 1
ATOM 663 N N . PRO A 1 86 ? 9.306 9.758 -6.381 1.00 61.03 86 PRO A N 1
ATOM 664 C CA . PRO A 1 86 ? 10.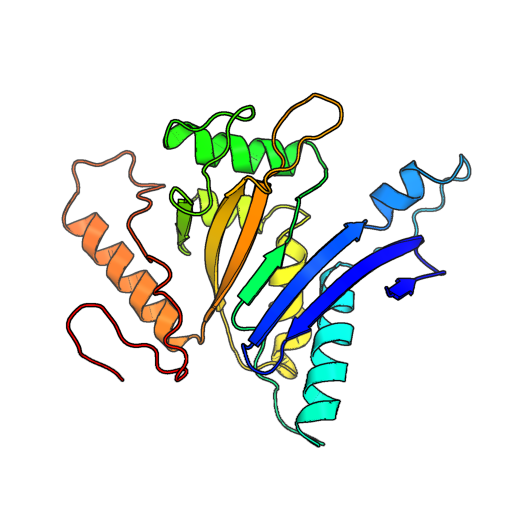661 10.001 -6.896 1.00 61.03 86 PRO A CA 1
ATOM 665 C C . PRO A 1 86 ? 11.300 8.708 -7.447 1.00 61.03 86 PRO A C 1
ATOM 667 O O . PRO A 1 86 ? 10.859 7.607 -7.110 1.00 61.03 86 PRO A O 1
ATOM 670 N N . SER A 1 87 ? 12.349 8.839 -8.270 1.00 62.56 87 SER A N 1
ATOM 671 C CA . SER A 1 87 ? 13.098 7.724 -8.893 1.00 62.56 87 SER A CA 1
ATOM 672 C C . SER A 1 87 ? 13.385 6.565 -7.939 1.00 62.56 87 SER A C 1
ATOM 674 O O . SER A 1 87 ? 13.369 5.409 -8.349 1.00 62.56 87 SER A O 1
ATOM 676 N N . ASP A 1 88 ? 13.583 6.866 -6.659 1.00 71.56 88 ASP A N 1
ATOM 677 C CA . ASP A 1 88 ? 13.920 5.900 -5.620 1.00 71.56 88 ASP A CA 1
ATOM 678 C C . ASP A 1 88 ? 12.781 4.907 -5.347 1.00 71.56 88 ASP A C 1
ATOM 680 O O . ASP A 1 88 ? 13.041 3.717 -5.182 1.00 71.56 88 ASP A O 1
ATOM 684 N N . THR A 1 89 ? 11.512 5.348 -5.367 1.00 79.50 89 THR A N 1
ATOM 685 C CA . THR A 1 89 ? 10.368 4.429 -5.190 1.00 79.50 89 THR A CA 1
ATOM 686 C C . THR A 1 89 ? 10.291 3.458 -6.360 1.00 79.50 89 THR A C 1
ATOM 688 O O . THR A 1 89 ? 10.192 2.247 -6.162 1.00 79.50 89 THR A O 1
ATOM 691 N N . LEU A 1 90 ? 10.381 3.984 -7.584 1.00 84.69 90 LEU A N 1
ATOM 692 C CA . LEU A 1 90 ? 10.354 3.173 -8.798 1.00 84.69 90 LEU A CA 1
ATOM 693 C C . LEU A 1 90 ? 11.564 2.237 -8.863 1.00 84.69 90 LEU A C 1
ATOM 695 O O . LEU A 1 90 ? 11.409 1.075 -9.223 1.00 84.69 90 LEU A O 1
ATOM 699 N N . GLY A 1 91 ? 12.746 2.699 -8.454 1.00 86.31 91 GLY A N 1
ATOM 700 C CA . GLY A 1 91 ? 13.967 1.901 -8.386 1.00 86.31 91 GLY A CA 1
ATOM 701 C C . GLY A 1 91 ? 13.860 0.739 -7.399 1.00 86.31 91 GLY A C 1
ATOM 702 O O . GLY A 1 91 ? 14.221 -0.385 -7.747 1.00 86.31 91 GLY A O 1
ATOM 703 N N . ILE A 1 92 ? 13.305 0.977 -6.205 1.00 90.00 92 ILE A N 1
ATOM 704 C CA . ILE A 1 92 ? 13.054 -0.071 -5.202 1.00 90.00 92 ILE A CA 1
ATOM 705 C C . ILE A 1 92 ? 12.054 -1.100 -5.736 1.00 90.00 92 ILE A C 1
ATOM 707 O O . ILE A 1 92 ? 12.346 -2.296 -5.728 1.00 90.00 92 ILE A O 1
ATOM 711 N N . VAL A 1 93 ? 10.909 -0.646 -6.254 1.00 90.00 93 VAL A N 1
ATOM 712 C CA . VAL A 1 93 ? 9.883 -1.538 -6.818 1.00 90.00 93 VAL A CA 1
ATOM 713 C C . VAL A 1 93 ? 10.457 -2.359 -7.974 1.00 90.00 93 VAL A C 1
ATOM 715 O O . VAL A 1 93 ? 10.293 -3.576 -8.014 1.00 90.00 93 VAL A O 1
ATOM 718 N N . SER A 1 94 ? 11.207 -1.723 -8.872 1.00 88.81 94 SER A N 1
ATOM 719 C CA . SER A 1 94 ? 11.845 -2.392 -10.009 1.00 88.81 94 SER A CA 1
ATOM 720 C C . SER A 1 94 ? 12.879 -3.418 -9.569 1.00 88.81 94 SER A C 1
ATOM 722 O O . SER A 1 94 ? 12.938 -4.506 -10.130 1.00 88.81 94 SER A O 1
ATOM 724 N N . ARG A 1 95 ? 13.693 -3.104 -8.554 1.00 89.19 95 ARG A N 1
ATOM 725 C CA . ARG A 1 95 ? 14.671 -4.044 -7.994 1.00 89.19 95 ARG A CA 1
ATOM 726 C C . ARG A 1 95 ? 13.986 -5.290 -7.439 1.00 89.19 95 ARG A C 1
ATOM 728 O O . ARG A 1 95 ? 14.468 -6.391 -7.684 1.00 89.19 95 ARG A O 1
ATOM 735 N N . CYS A 1 96 ? 12.871 -5.105 -6.742 1.00 87.75 96 CYS A N 1
ATOM 736 C CA . CYS A 1 96 ? 12.065 -6.198 -6.216 1.00 87.75 96 CYS A CA 1
ATOM 737 C C . CYS A 1 96 ? 11.452 -7.054 -7.321 1.00 87.75 96 CYS A C 1
ATOM 739 O O . CYS A 1 96 ? 11.526 -8.274 -7.273 1.00 87.75 96 CYS A O 1
ATOM 741 N N . LEU A 1 97 ? 10.900 -6.423 -8.354 1.00 87.56 97 LEU A N 1
ATOM 742 C CA . LEU A 1 97 ? 10.256 -7.118 -9.464 1.00 87.56 97 LEU A CA 1
ATOM 743 C C . LEU A 1 97 ? 11.247 -7.847 -10.392 1.00 87.56 97 LEU A C 1
ATOM 745 O O . LEU A 1 97 ? 10.930 -8.931 -10.879 1.00 87.56 97 LEU A O 1
ATOM 749 N N . ARG A 1 98 ? 12.466 -7.321 -10.580 1.00 85.62 98 ARG A N 1
ATOM 750 C CA . ARG A 1 98 ? 13.518 -7.944 -11.415 1.00 85.62 98 ARG A CA 1
ATOM 751 C C . ARG A 1 98 ? 13.899 -9.348 -10.974 1.00 85.62 98 ARG A C 1
ATOM 753 O O . ARG A 1 98 ? 14.224 -10.178 -11.817 1.00 85.62 98 ARG A O 1
ATOM 760 N N . ARG A 1 99 ? 13.832 -9.622 -9.673 1.00 79.06 99 ARG A N 1
ATOM 761 C CA . ARG A 1 99 ? 14.101 -10.955 -9.115 1.00 79.06 99 ARG A CA 1
ATOM 762 C C . ARG A 1 99 ? 13.090 -12.006 -9.581 1.00 79.06 99 ARG A C 1
ATOM 764 O O . ARG A 1 99 ? 13.402 -13.187 -9.577 1.00 79.06 99 ARG A O 1
ATOM 771 N N . TYR A 1 100 ? 11.928 -11.564 -10.056 1.00 79.75 100 TYR A N 1
ATOM 772 C CA . TYR A 1 100 ? 10.852 -12.404 -10.581 1.00 79.75 100 TYR A CA 1
ATOM 773 C C . TYR A 1 100 ? 10.712 -12.304 -12.104 1.00 79.75 100 TYR A C 1
ATOM 775 O O . TYR A 1 100 ? 9.672 -12.656 -12.648 1.00 79.75 100 TYR A O 1
ATOM 783 N N . GLY A 1 101 ? 11.743 -11.807 -12.796 1.00 82.44 101 GLY A N 1
ATOM 784 C CA . GLY A 1 101 ? 11.776 -11.729 -14.259 1.00 82.44 101 GLY A CA 1
ATOM 785 C C . GLY A 1 101 ? 11.085 -10.505 -14.866 1.00 82.44 101 GLY A C 1
ATOM 786 O O . GLY A 1 101 ? 11.011 -10.404 -16.088 1.00 82.44 101 GLY A O 1
ATOM 787 N N . TRP A 1 102 ? 10.616 -9.556 -14.053 1.00 85.31 102 TRP A N 1
ATOM 788 C CA . TRP A 1 102 ? 9.917 -8.363 -14.539 1.00 85.31 102 TRP A CA 1
ATOM 789 C C . TRP A 1 102 ? 10.856 -7.172 -14.763 1.00 85.31 102 TRP A C 1
ATOM 791 O O . TRP A 1 102 ? 11.787 -6.926 -13.992 1.00 85.31 102 TRP A O 1
ATOM 801 N N . ALA A 1 103 ? 10.578 -6.385 -15.802 1.00 81.81 103 ALA A N 1
ATOM 802 C CA . ALA A 1 103 ? 11.359 -5.209 -16.181 1.00 81.81 103 ALA A CA 1
ATOM 803 C C . ALA A 1 103 ? 10.535 -3.918 -16.046 1.00 81.81 103 ALA A C 1
ATOM 805 O O . ALA A 1 103 ? 9.313 -3.942 -15.983 1.00 81.81 103 ALA A O 1
ATOM 806 N N . THR A 1 104 ? 11.188 -2.755 -16.036 1.00 78.25 104 THR A N 1
ATOM 807 C CA . THR A 1 104 ? 10.497 -1.452 -15.930 1.00 78.25 104 THR A CA 1
ATOM 808 C C . THR A 1 104 ? 9.610 -1.134 -17.136 1.00 78.25 104 THR A C 1
ATOM 810 O O . THR A 1 104 ? 8.698 -0.316 -17.048 1.00 78.25 104 THR A O 1
ATOM 813 N N . GLN A 1 105 ? 9.8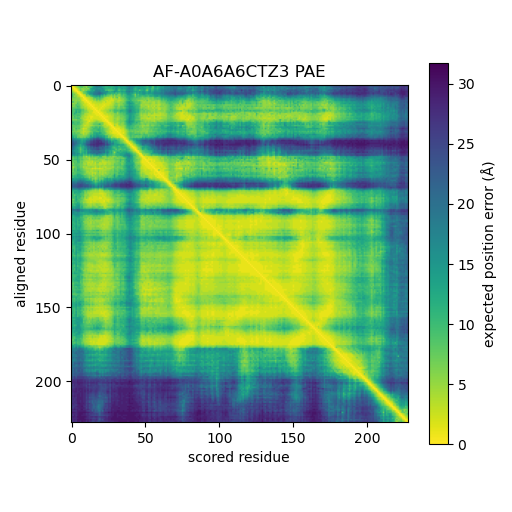87 -1.753 -18.283 1.00 81.81 105 GLN A N 1
ATOM 814 C CA . GLN A 1 105 ? 9.134 -1.578 -19.524 1.00 81.81 105 GLN A CA 1
ATOM 815 C C . GLN A 1 105 ? 7.860 -2.428 -19.581 1.00 81.81 105 GLN A C 1
ATOM 817 O O . GLN A 1 105 ? 6.979 -2.126 -20.391 1.00 81.81 105 GLN A O 1
ATOM 822 N N . GLN A 1 106 ? 7.803 -3.485 -18.768 1.00 86.56 106 GLN A N 1
ATOM 823 C CA . GLN A 1 106 ? 6.720 -4.456 -18.718 1.00 86.56 106 GLN A CA 1
ATOM 824 C C . GLN A 1 106 ? 6.579 -4.944 -17.278 1.00 86.56 106 GLN A C 1
ATOM 826 O O . GLN A 1 106 ? 7.317 -5.821 -16.820 1.00 86.56 106 GLN A O 1
ATOM 831 N N . LEU A 1 107 ? 5.648 -4.327 -16.563 1.00 89.50 107 LEU A N 1
ATOM 832 C CA . LEU A 1 107 ? 5.291 -4.708 -15.209 1.00 89.50 107 LEU A CA 1
ATOM 833 C C . LEU A 1 107 ? 4.266 -5.854 -15.239 1.00 89.50 107 LEU A C 1
ATOM 835 O O . LEU A 1 107 ? 3.567 -6.030 -16.240 1.00 89.50 107 LEU A O 1
ATOM 839 N N . PRO A 1 108 ? 4.148 -6.634 -14.149 1.00 87.00 108 PRO A N 1
ATOM 840 C CA . PRO A 1 108 ? 3.157 -7.699 -14.072 1.00 87.00 108 PRO A CA 1
ATOM 841 C C . PRO A 1 108 ? 1.746 -7.147 -14.251 1.00 87.00 108 PRO A C 1
ATOM 843 O O . PRO A 1 108 ? 1.405 -6.104 -13.689 1.00 87.00 108 PRO A O 1
ATOM 846 N N . THR A 1 109 ? 0.904 -7.862 -14.994 1.00 89.19 109 THR A N 1
ATOM 847 C CA . THR A 1 109 ? -0.524 -7.542 -15.075 1.00 89.19 109 THR A CA 1
ATOM 848 C C . THR A 1 109 ? -1.213 -7.827 -13.735 1.00 89.19 109 THR A C 1
ATOM 850 O O . THR A 1 109 ? -0.602 -8.330 -12.791 1.00 89.19 109 THR A O 1
ATOM 853 N N . TRP A 1 110 ? -2.508 -7.526 -13.617 1.00 85.19 110 TRP A N 1
ATOM 854 C CA . TRP A 1 110 ? -3.263 -7.947 -12.434 1.00 85.19 110 TRP A CA 1
ATOM 855 C C . TRP A 1 110 ? -3.263 -9.475 -12.254 1.00 85.19 110 TRP A C 1
ATOM 857 O O . TRP A 1 110 ? -3.213 -9.966 -11.123 1.00 85.19 110 TRP A O 1
ATOM 867 N N . GLU A 1 111 ? -3.295 -10.234 -13.349 1.00 82.81 111 GLU A N 1
ATOM 868 C CA . GLU A 1 111 ? -3.274 -11.700 -13.314 1.00 82.81 111 GLU A CA 1
ATOM 869 C C . GLU A 1 111 ? -1.922 -12.221 -12.806 1.00 82.81 111 GLU A C 1
ATOM 871 O O . GLU A 1 111 ? -1.898 -13.130 -11.976 1.00 82.81 111 GLU A O 1
ATOM 876 N N . ASP A 1 112 ? -0.830 -11.545 -13.176 1.00 83.31 112 ASP A N 1
ATOM 877 C CA . ASP A 1 112 ? 0.552 -11.902 -12.821 1.00 83.31 112 ASP A CA 1
ATOM 878 C C . ASP A 1 112 ? 1.122 -11.122 -11.624 1.00 83.31 112 ASP A C 1
ATOM 880 O O . ASP A 1 112 ? 2.336 -11.089 -11.398 1.00 83.31 112 ASP A O 1
ATOM 884 N N . ARG A 1 113 ? 0.258 -10.433 -10.872 1.00 88.50 113 ARG A N 1
ATOM 885 C CA . ARG A 1 113 ? 0.651 -9.548 -9.767 1.00 88.50 113 ARG A CA 1
ATOM 886 C C . ARG A 1 113 ? 1.554 -10.256 -8.755 1.00 88.50 113 ARG A C 1
ATOM 888 O O . ARG A 1 113 ? 1.349 -11.422 -8.417 1.00 88.50 113 ARG A O 1
ATOM 895 N N . ILE A 1 114 ? 2.497 -9.508 -8.189 1.00 84.69 114 ILE A N 1
ATOM 896 C CA . ILE A 1 114 ? 3.431 -10.029 -7.185 1.00 84.69 114 ILE A CA 1
ATOM 897 C C . ILE A 1 114 ? 3.069 -9.473 -5.814 1.00 84.69 114 ILE A C 1
ATOM 899 O O . ILE A 1 114 ? 2.981 -8.259 -5.635 1.00 84.69 114 ILE A O 1
ATOM 903 N N . THR A 1 115 ? 2.879 -10.354 -4.833 1.00 84.62 115 THR A N 1
ATOM 904 C CA . THR A 1 115 ? 2.563 -9.975 -3.452 1.00 84.62 115 THR A CA 1
ATOM 905 C C . THR A 1 115 ? 3.744 -10.265 -2.534 1.00 84.62 115 THR A C 1
ATOM 907 O O . THR A 1 115 ? 4.169 -11.408 -2.395 1.00 84.62 115 THR A O 1
ATOM 910 N N . PHE A 1 116 ? 4.239 -9.225 -1.867 1.00 84.00 116 PHE A N 1
ATOM 911 C CA . PHE A 1 116 ? 5.285 -9.295 -0.856 1.00 84.00 116 PHE A CA 1
ATOM 912 C C . PHE A 1 116 ? 4.657 -9.276 0.545 1.00 84.00 116 PHE A C 1
ATOM 914 O O . PHE A 1 116 ? 4.098 -8.245 0.945 1.00 84.00 116 PHE A O 1
ATOM 921 N N . PRO A 1 117 ? 4.710 -10.387 1.301 1.00 79.56 117 PRO A N 1
ATOM 922 C CA . PRO A 1 117 ? 4.198 -10.436 2.663 1.00 79.56 117 PRO A CA 1
ATOM 923 C C . PRO A 1 117 ? 5.136 -9.741 3.656 1.00 79.56 117 PRO A C 1
ATOM 925 O O . PRO A 1 117 ? 6.336 -9.568 3.407 1.00 79.56 117 PRO A O 1
ATOM 928 N N . ILE A 1 118 ? 4.574 -9.370 4.807 1.00 79.81 118 ILE A N 1
ATOM 929 C CA . ILE A 1 118 ? 5.309 -8.842 5.955 1.00 79.81 118 ILE A CA 1
ATOM 930 C C . ILE A 1 118 ? 6.478 -9.762 6.325 1.00 79.81 118 ILE A C 1
ATOM 932 O O . ILE A 1 118 ? 6.345 -10.983 6.363 1.00 79.81 118 ILE A O 1
ATOM 936 N N . GLY A 1 119 ? 7.634 -9.157 6.596 1.00 74.19 119 GLY A N 1
ATOM 937 C CA . GLY A 1 119 ? 8.872 -9.868 6.924 1.00 74.19 119 GLY A CA 1
ATOM 938 C C . GLY A 1 119 ? 9.807 -10.085 5.733 1.00 74.19 119 GLY A C 1
ATOM 939 O O . GLY A 1 119 ? 10.991 -10.313 5.949 1.00 74.19 119 GLY A O 1
ATOM 940 N N . THR A 1 120 ? 9.335 -9.933 4.491 1.00 74.38 120 THR A N 1
ATOM 941 C CA . THR A 1 120 ? 10.230 -9.969 3.321 1.00 74.38 120 THR A CA 1
ATOM 942 C C . THR A 1 120 ? 11.018 -8.667 3.170 1.00 74.38 120 THR A C 1
ATOM 944 O O . THR A 1 120 ? 10.562 -7.585 3.576 1.00 74.38 120 THR A O 1
ATOM 947 N N . TYR A 1 121 ? 12.199 -8.745 2.544 1.00 83.31 121 TYR A N 1
ATOM 948 C CA . TYR A 1 121 ? 12.988 -7.551 2.228 1.00 83.31 121 TYR A CA 1
ATOM 949 C C . TYR A 1 121 ? 12.192 -6.580 1.351 1.00 83.31 121 TYR A C 1
ATOM 951 O O . TYR A 1 121 ? 12.089 -5.400 1.681 1.00 83.31 121 TYR A O 1
ATOM 959 N N . CYS A 1 122 ? 11.558 -7.076 0.285 1.00 85.88 122 CYS A N 1
ATOM 960 C CA . CYS A 1 122 ? 10.793 -6.242 -0.638 1.00 85.88 122 CYS A CA 1
ATOM 961 C C . CYS A 1 122 ? 9.578 -5.573 -0.003 1.00 85.88 122 CYS A C 1
ATOM 963 O O . CYS A 1 122 ? 9.338 -4.394 -0.256 1.00 85.88 122 CYS A O 1
ATOM 965 N N . TYR A 1 123 ? 8.863 -6.264 0.886 1.00 88.25 123 TYR A N 1
ATOM 966 C CA . TYR A 1 123 ? 7.830 -5.627 1.699 1.00 88.25 123 TYR A CA 1
ATOM 967 C C . TYR A 1 123 ? 8.397 -4.442 2.493 1.00 88.25 123 TYR A C 1
ATOM 969 O O . TYR A 1 123 ? 7.866 -3.334 2.421 1.00 88.25 123 TYR A O 1
ATOM 977 N N . SER A 1 124 ? 9.500 -4.661 3.212 1.00 87.44 124 SER A N 1
ATOM 978 C CA . SER A 1 124 ? 10.103 -3.649 4.087 1.00 87.44 124 SER A CA 1
ATOM 979 C C . SER A 1 124 ? 10.658 -2.467 3.288 1.00 87.44 124 SER A C 1
ATOM 981 O O . SER A 1 124 ? 10.446 -1.310 3.651 1.00 87.44 124 SER A O 1
ATOM 983 N N . ALA A 1 125 ? 11.316 -2.752 2.162 1.00 89.88 125 ALA A N 1
ATOM 984 C CA . ALA A 1 125 ? 11.877 -1.752 1.267 1.00 89.88 125 ALA A CA 1
ATOM 985 C C . ALA A 1 125 ? 10.782 -0.883 0.636 1.00 89.88 125 ALA A C 1
ATOM 987 O O . ALA A 1 125 ? 10.889 0.342 0.658 1.00 89.88 125 ALA A O 1
ATOM 988 N N . ILE A 1 126 ? 9.705 -1.493 0.122 1.00 91.50 126 ILE A N 1
ATOM 989 C CA . ILE A 1 126 ? 8.589 -0.751 -0.476 1.00 91.50 126 ILE A CA 1
ATOM 990 C C . ILE A 1 126 ? 7.836 0.034 0.607 1.00 91.50 126 ILE A C 1
ATOM 992 O O . ILE A 1 126 ? 7.488 1.190 0.371 1.00 91.50 126 ILE A O 1
ATOM 996 N N . LEU A 1 127 ? 7.638 -0.520 1.809 1.00 91.31 127 LEU A N 1
ATOM 997 C CA . LEU A 1 127 ? 6.982 0.187 2.917 1.00 91.31 127 LEU A CA 1
ATOM 998 C C . LEU A 1 127 ? 7.747 1.453 3.330 1.00 91.31 127 LEU A C 1
ATOM 1000 O O . LEU A 1 127 ? 7.127 2.471 3.633 1.00 91.31 127 LEU A O 1
ATOM 1004 N N . GLY A 1 128 ? 9.081 1.405 3.287 1.00 87.81 128 GLY A N 1
ATOM 1005 C CA . GLY A 1 128 ? 9.957 2.544 3.574 1.00 87.81 128 GLY A CA 1
ATOM 1006 C C . GLY A 1 128 ? 9.957 3.643 2.506 1.00 87.81 128 GLY A C 1
ATOM 1007 O O . GLY A 1 128 ? 10.528 4.710 2.730 1.00 87.81 128 GLY A O 1
ATOM 1008 N N . THR A 1 129 ? 9.321 3.425 1.352 1.00 87.31 129 THR A N 1
ATOM 1009 C CA . THR A 1 129 ? 9.235 4.446 0.297 1.00 87.31 129 THR A CA 1
ATOM 1010 C C . THR A 1 129 ? 8.370 5.628 0.741 1.00 87.31 129 THR A C 1
ATOM 1012 O O . THR A 1 129 ? 7.399 5.432 1.477 1.00 87.31 129 THR A O 1
ATOM 1015 N N . PRO A 1 130 ? 8.628 6.856 0.250 1.00 79.31 130 PRO A N 1
ATOM 1016 C CA . PRO A 1 130 ? 7.805 8.023 0.579 1.00 79.31 130 PRO A CA 1
ATOM 1017 C C . PRO A 1 130 ? 6.304 7.819 0.321 1.00 79.31 130 PRO A C 1
ATOM 1019 O O . PRO A 1 130 ? 5.475 8.292 1.095 1.00 79.31 130 PRO A O 1
ATOM 1022 N N . ASN A 1 131 ? 5.960 7.069 -0.732 1.00 79.19 131 ASN A N 1
ATOM 1023 C CA . ASN A 1 131 ? 4.577 6.776 -1.106 1.00 79.19 131 ASN A CA 1
ATOM 1024 C C . ASN A 1 131 ? 3.869 5.854 -0.099 1.00 79.19 131 ASN A C 1
ATOM 1026 O O . ASN A 1 131 ? 2.687 6.034 0.183 1.00 79.19 131 ASN A O 1
ATOM 1030 N N . SER A 1 132 ? 4.587 4.888 0.474 1.00 87.44 132 SER A N 1
ATOM 1031 C CA . SER A 1 132 ? 3.992 3.862 1.341 1.00 87.44 132 SER A CA 1
ATOM 1032 C C . SER A 1 132 ? 4.150 4.166 2.828 1.00 87.44 132 SER A C 1
ATOM 1034 O O . SER A 1 132 ? 3.290 3.797 3.630 1.00 87.44 132 SER A O 1
ATOM 1036 N N . ASN A 1 133 ? 5.186 4.919 3.202 1.00 85.88 133 ASN A N 1
ATOM 1037 C CA . ASN A 1 133 ? 5.430 5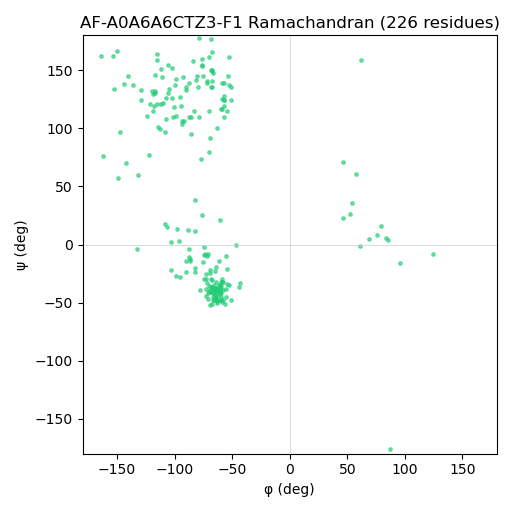.336 4.579 1.00 85.88 133 ASN A CA 1
ATOM 1038 C C . ASN A 1 133 ? 4.247 6.139 5.149 1.00 85.88 133 ASN A C 1
ATOM 1040 O O . ASN A 1 133 ? 3.907 6.013 6.321 1.00 85.88 133 ASN A O 1
ATOM 1044 N N . GLY A 1 134 ? 3.536 6.903 4.311 1.00 83.06 134 GLY A N 1
ATOM 1045 C CA . GLY A 1 134 ? 2.319 7.600 4.735 1.00 83.06 134 GLY A CA 1
ATOM 1046 C C . GLY A 1 134 ? 1.213 6.670 5.248 1.00 83.06 134 GLY A C 1
ATOM 1047 O O . GLY A 1 134 ? 0.496 7.044 6.174 1.00 83.06 134 GLY A O 1
ATOM 1048 N N . ILE A 1 135 ? 1.104 5.450 4.712 1.00 88.12 135 ILE A N 1
ATOM 1049 C CA . ILE A 1 135 ? 0.136 4.443 5.175 1.00 88.12 135 ILE A CA 1
ATOM 1050 C C . ILE A 1 135 ? 0.567 3.884 6.534 1.00 88.12 135 ILE A C 1
ATOM 1052 O O . ILE A 1 135 ? -0.253 3.778 7.448 1.00 88.12 135 ILE A O 1
ATOM 1056 N N . ALA A 1 136 ? 1.857 3.576 6.700 1.00 88.25 136 ALA A N 1
ATOM 1057 C CA . ALA A 1 136 ? 2.401 3.142 7.986 1.00 88.25 136 ALA A CA 1
ATOM 1058 C C . ALA A 1 136 ? 2.184 4.211 9.063 1.00 88.25 136 ALA A C 1
ATOM 1060 O O . ALA A 1 136 ? 1.637 3.929 10.130 1.00 88.25 136 ALA A O 1
ATOM 1061 N N . MET A 1 137 ? 2.540 5.458 8.750 1.00 86.31 137 MET A N 1
ATOM 1062 C CA . MET A 1 137 ? 2.363 6.589 9.649 1.00 86.31 137 MET A CA 1
ATOM 1063 C C . MET A 1 137 ? 0.892 6.824 9.981 1.00 86.31 137 MET A C 1
ATOM 1065 O O . MET A 1 137 ? 0.598 7.059 11.144 1.00 86.31 137 MET A O 1
ATOM 1069 N N . PHE A 1 138 ? -0.035 6.667 9.030 1.00 86.75 138 PHE A N 1
ATOM 1070 C CA . PHE A 1 138 ? -1.479 6.737 9.290 1.00 86.75 138 PHE A CA 1
ATOM 1071 C C . PHE A 1 138 ? -1.920 5.758 10.392 1.00 86.75 138 PHE A C 1
ATOM 1073 O O . PHE A 1 138 ? -2.641 6.142 11.315 1.00 86.75 138 PHE A O 1
ATOM 1080 N N . LEU A 1 139 ? -1.456 4.508 10.355 1.00 88.75 139 LEU A N 1
ATOM 1081 C CA . LEU A 1 139 ? -1.785 3.537 11.402 1.00 88.75 139 LEU A CA 1
ATOM 1082 C C . LEU A 1 139 ? -1.098 3.869 12.735 1.00 88.75 139 LEU A C 1
ATOM 1084 O O . LEU A 1 139 ? -1.714 3.747 13.796 1.00 88.75 139 LEU A O 1
ATOM 1088 N N . ILE A 1 140 ? 0.162 4.312 12.692 1.00 86.19 140 ILE A N 1
ATOM 1089 C CA . ILE A 1 140 ? 0.975 4.594 13.883 1.00 86.19 140 ILE A CA 1
ATOM 1090 C C . ILE A 1 140 ? 0.466 5.830 14.634 1.00 86.19 140 ILE A C 1
ATOM 1092 O O . ILE A 1 140 ? 0.222 5.755 15.843 1.00 86.19 140 ILE A O 1
ATOM 1096 N N . THR A 1 141 ? 0.293 6.963 13.948 1.00 86.12 141 THR A N 1
ATOM 1097 C CA . THR A 1 141 ? -0.093 8.244 14.565 1.00 86.12 141 THR A CA 1
ATOM 1098 C C . THR A 1 141 ? -1.521 8.206 15.093 1.00 86.12 141 THR A C 1
ATOM 1100 O O . THR A 1 141 ? -1.829 8.839 16.104 1.00 86.12 141 THR A O 1
ATOM 1103 N N . HIS A 1 142 ? -2.390 7.406 14.470 1.00 85.81 142 HIS A N 1
ATOM 1104 C CA . HIS A 1 142 ? -3.801 7.322 14.830 1.00 85.81 142 HIS A CA 1
ATOM 1105 C C . HIS A 1 142 ? -4.186 6.030 15.563 1.00 85.81 142 HIS A C 1
ATOM 1107 O O . HIS A 1 142 ? -5.374 5.788 15.765 1.00 85.81 142 HIS A O 1
ATOM 1113 N N . LYS A 1 143 ? -3.226 5.250 16.081 1.00 85.12 143 LYS A N 1
ATOM 1114 C CA . 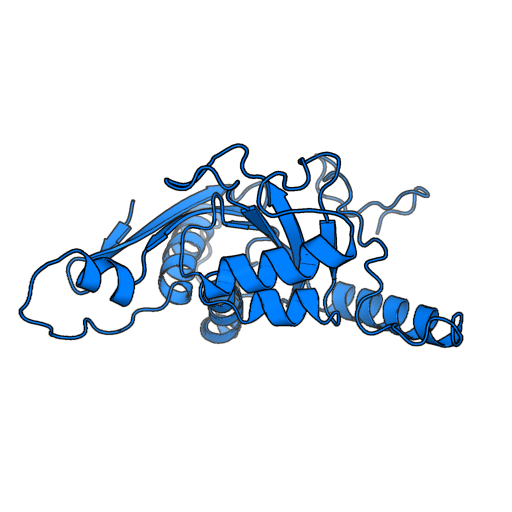LYS A 1 143 ? -3.459 3.993 16.836 1.00 85.12 143 LYS A CA 1
ATOM 1115 C C . LYS A 1 143 ? -4.397 4.103 18.052 1.00 85.12 143 LYS A C 1
ATOM 1117 O O . LYS A 1 143 ? -4.928 3.109 18.546 1.00 85.12 143 LYS A O 1
ATOM 1122 N N . PHE A 1 144 ? -4.573 5.308 18.595 1.00 85.38 144 PHE A N 1
ATOM 1123 C CA . PHE A 1 144 ? -5.509 5.559 19.698 1.00 85.38 144 PHE A CA 1
ATOM 1124 C C . PHE A 1 144 ? -6.953 5.735 19.215 1.00 85.38 144 PHE A C 1
ATOM 1126 O O . PHE A 1 144 ? -7.882 5.502 19.982 1.00 85.38 144 PHE A O 1
ATOM 1133 N N . ARG A 1 145 ? -7.135 6.117 17.946 1.00 85.38 145 ARG A N 1
ATOM 1134 C CA . ARG A 1 145 ? -8.432 6.325 17.286 1.00 85.38 145 ARG A CA 1
ATOM 1135 C C . ARG A 1 145 ? -8.810 5.175 16.351 1.00 85.38 145 ARG A C 1
ATOM 1137 O O . ARG A 1 145 ? -9.990 4.994 16.074 1.00 85.38 145 ARG A O 1
ATOM 1144 N N . LEU A 1 146 ? -7.827 4.403 15.899 1.00 86.06 146 LEU A N 1
ATOM 1145 C CA . LEU A 1 146 ? -7.991 3.199 15.094 1.00 86.06 146 LEU A CA 1
ATOM 1146 C C . LEU A 1 146 ? -7.814 1.949 15.962 1.00 86.06 146 LEU A C 1
ATOM 1148 O O . LEU A 1 146 ? -7.091 1.969 16.962 1.00 86.06 146 LEU A O 1
ATOM 1152 N N . LYS A 1 147 ? -8.462 0.844 15.595 1.00 87.25 147 LYS A N 1
ATOM 1153 C CA . LYS A 1 147 ? -8.152 -0.461 16.191 1.00 87.25 147 LYS A CA 1
ATOM 1154 C C . LYS A 1 147 ? -6.743 -0.903 15.785 1.00 87.25 147 LYS A C 1
ATOM 1156 O O . LYS A 1 147 ? -6.270 -0.599 14.688 1.00 87.25 147 LYS A O 1
ATOM 1161 N N . THR A 1 148 ? -6.079 -1.630 16.685 1.00 85.38 148 THR A N 1
ATOM 1162 C CA . THR A 1 148 ? -4.741 -2.171 16.432 1.00 85.38 148 THR A CA 1
ATOM 1163 C C . THR A 1 148 ? -4.775 -3.080 15.211 1.00 85.38 148 THR A C 1
ATOM 1165 O O . THR A 1 148 ? -5.575 -4.014 15.125 1.00 85.38 148 THR A O 1
ATOM 1168 N N . SER A 1 149 ? -3.911 -2.773 14.258 1.00 88.56 149 SER A N 1
ATOM 1169 C CA . SER A 1 149 ? -3.847 -3.405 12.950 1.00 88.56 149 SER A CA 1
ATOM 1170 C C . SER A 1 149 ? -2.413 -3.377 12.450 1.00 88.56 149 SER A C 1
ATOM 1172 O O . SER A 1 149 ? -1.540 -2.714 13.016 1.00 88.56 149 SER A O 1
ATOM 1174 N N . THR A 1 150 ? -2.150 -4.148 11.410 1.00 88.25 150 THR A N 1
ATOM 1175 C CA . THR A 1 150 ? -0.818 -4.313 10.854 1.00 88.25 150 THR A CA 1
ATOM 1176 C C . THR A 1 150 ? -0.928 -4.436 9.349 1.00 88.25 150 THR A C 1
ATOM 1178 O O . THR A 1 150 ? -1.810 -5.119 8.831 1.00 88.25 150 THR A O 1
ATOM 1181 N N . ILE A 1 151 ? -0.019 -3.774 8.646 1.00 90.88 151 ILE A N 1
ATOM 1182 C CA . ILE A 1 151 ? 0.127 -3.933 7.207 1.00 90.88 151 ILE A CA 1
ATOM 1183 C C . ILE A 1 151 ? 0.711 -5.331 6.981 1.00 90.88 151 ILE A C 1
ATOM 1185 O O . ILE A 1 151 ? 1.791 -5.643 7.467 1.00 90.88 151 ILE A O 1
ATOM 1189 N N . ALA A 1 152 ? -0.045 -6.212 6.339 1.00 86.94 152 ALA A N 1
ATOM 1190 C CA . ALA A 1 152 ? 0.300 -7.625 6.218 1.00 86.94 152 ALA A CA 1
ATOM 1191 C C . ALA A 1 152 ? 1.016 -7.942 4.902 1.00 86.94 152 ALA A C 1
ATOM 1193 O O . ALA A 1 152 ? 1.808 -8.879 4.850 1.00 86.94 152 ALA A O 1
ATOM 1194 N N . SER A 1 153 ? 0.759 -7.173 3.843 1.00 87.69 153 SER A N 1
ATOM 1195 C CA . SER A 1 153 ? 1.413 -7.370 2.548 1.00 87.69 153 SER A CA 1
ATOM 1196 C C . SER A 1 153 ? 1.269 -6.158 1.633 1.00 87.69 153 SER A C 1
ATOM 1198 O O . SER A 1 153 ? 0.348 -5.354 1.795 1.00 87.69 153 SER A O 1
ATOM 1200 N N . VAL A 1 154 ? 2.123 -6.095 0.612 1.00 91.88 154 VAL A N 1
ATOM 1201 C CA . VAL A 1 154 ? 1.960 -5.225 -0.559 1.00 91.88 154 VAL A CA 1
ATOM 1202 C C . VAL A 1 154 ? 1.879 -6.058 -1.819 1.00 91.88 154 VAL A C 1
ATOM 1204 O O . VAL A 1 154 ? 2.700 -6.939 -2.037 1.00 91.88 154 VAL A O 1
ATOM 1207 N N . THR A 1 155 ? 0.898 -5.769 -2.658 1.00 91.75 155 THR A N 1
ATOM 1208 C CA . THR A 1 155 ? 0.775 -6.342 -3.995 1.00 91.75 155 THR A CA 1
ATOM 1209 C C . THR A 1 155 ? 1.143 -5.293 -5.029 1.00 91.75 155 THR A C 1
ATOM 1211 O O . THR A 1 155 ? 0.647 -4.170 -4.973 1.00 91.75 155 THR A O 1
ATOM 1214 N N . VAL A 1 156 ? 2.009 -5.662 -5.963 1.00 91.62 156 VAL A N 1
ATOM 1215 C CA . VAL A 1 156 ? 2.550 -4.790 -7.002 1.00 91.62 156 VAL A CA 1
ATOM 1216 C C . VAL A 1 156 ? 2.122 -5.308 -8.368 1.00 91.62 156 VAL A C 1
ATOM 1218 O O . VAL A 1 156 ? 2.247 -6.500 -8.654 1.00 91.62 156 VAL A O 1
ATOM 1221 N N . TYR A 1 157 ? 1.626 -4.403 -9.205 1.00 91.56 157 TYR A N 1
ATOM 1222 C CA . TYR A 1 157 ? 1.235 -4.671 -10.588 1.00 91.56 157 TYR A CA 1
ATOM 1223 C C . TYR A 1 157 ? 1.341 -3.393 -11.425 1.00 91.56 157 TYR A C 1
ATOM 1225 O O . TYR A 1 157 ? 1.414 -2.292 -10.880 1.00 91.56 157 TYR A O 1
ATOM 1233 N N . GLY A 1 158 ? 1.383 -3.520 -12.746 1.00 91.19 158 GLY A N 1
ATOM 1234 C CA . GLY A 1 158 ? 1.361 -2.397 -13.672 1.00 91.19 158 GLY A CA 1
ATOM 1235 C C . GLY A 1 158 ? 0.003 -1.698 -13.666 1.00 91.19 158 GLY A C 1
ATOM 1236 O O . GLY A 1 158 ? -1.044 -2.336 -13.734 1.00 91.19 158 GLY A O 1
ATOM 1237 N N . SER A 1 159 ? 0.008 -0.368 -13.634 1.00 87.56 159 SER A N 1
ATOM 1238 C CA . SER A 1 159 ? -1.214 0.450 -13.708 1.00 87.56 159 SER A CA 1
ATOM 1239 C C . SER A 1 159 ? -1.839 0.513 -15.111 1.00 87.56 159 SER A C 1
ATOM 1241 O O . SER A 1 159 ? -2.832 1.210 -15.312 1.00 87.56 159 SER A O 1
ATOM 1243 N N . GLY A 1 160 ? -1.218 -0.124 -16.111 1.00 85.88 160 GLY A N 1
ATOM 1244 C CA . GLY A 1 160 ? -1.559 0.041 -17.529 1.00 85.88 160 GLY A CA 1
ATOM 1245 C C . GLY A 1 160 ? -1.210 1.423 -18.096 1.00 85.88 160 GLY A C 1
ATOM 1246 O O . GLY A 1 160 ? -1.538 1.719 -19.240 1.00 85.88 160 GLY A O 1
ATOM 1247 N N . SER A 1 161 ? -0.557 2.283 -17.309 1.00 85.81 161 SER A N 1
ATOM 1248 C CA . SER A 1 161 ? -0.166 3.640 -17.698 1.00 85.81 161 SER A CA 1
ATOM 1249 C C . SER A 1 161 ? 1.347 3.763 -17.812 1.00 85.81 161 SER A C 1
ATOM 1251 O O . SER A 1 161 ? 2.088 3.070 -17.111 1.00 85.81 161 SER A O 1
ATOM 1253 N N . ARG A 1 162 ? 1.808 4.663 -18.685 1.00 84.38 162 ARG A N 1
ATOM 1254 C CA . ARG A 1 162 ? 3.232 4.926 -18.919 1.00 84.38 162 ARG A CA 1
ATOM 1255 C C . ARG A 1 162 ? 3.594 6.361 -18.551 1.00 84.38 162 ARG A C 1
ATOM 1257 O O . ARG A 1 162 ? 2.774 7.263 -18.702 1.00 84.38 162 ARG A O 1
ATOM 1264 N N . ASN A 1 163 ? 4.808 6.562 -18.046 1.00 81.06 163 ASN A N 1
ATOM 1265 C CA . ASN A 1 163 ? 5.349 7.891 -17.770 1.00 81.06 163 ASN A CA 1
ATOM 1266 C C . ASN A 1 163 ? 5.858 8.565 -19.064 1.00 81.06 163 ASN A C 1
ATOM 1268 O O . ASN A 1 163 ? 5.839 7.964 -20.139 1.00 81.06 163 ASN A O 1
ATOM 1272 N N . GLY A 1 164 ? 6.342 9.809 -18.965 1.00 76.38 164 GLY A N 1
ATOM 1273 C CA . GLY A 1 164 ? 6.885 10.559 -20.111 1.00 76.38 164 GLY A CA 1
ATOM 1274 C C . GLY A 1 164 ? 8.115 9.925 -20.782 1.00 76.38 164 GLY A C 1
ATOM 1275 O O . GLY A 1 164 ? 8.454 10.298 -21.898 1.00 76.38 164 GLY A O 1
ATOM 1276 N N . GLU A 1 165 ? 8.749 8.945 -20.135 1.00 78.50 165 GLU A N 1
ATOM 1277 C CA . GLU A 1 165 ? 9.877 8.160 -20.658 1.00 78.50 165 GLU A CA 1
ATOM 1278 C C . GLU A 1 165 ? 9.425 6.821 -21.276 1.00 78.50 165 GLU A C 1
ATOM 1280 O O . GLU A 1 165 ? 10.248 6.000 -21.678 1.00 78.50 165 GLU A O 1
ATOM 1285 N N . GLY A 1 166 ? 8.114 6.563 -21.330 1.00 80.25 166 GLY A N 1
ATOM 1286 C CA . GLY A 1 166 ? 7.539 5.327 -21.858 1.00 80.25 166 GLY A CA 1
ATOM 1287 C C . GLY A 1 166 ? 7.649 4.114 -20.927 1.00 80.25 166 GLY A C 1
ATOM 1288 O O . GLY A 1 166 ? 7.306 3.011 -21.352 1.00 80.25 166 GLY A O 1
ATOM 1289 N N . GLN A 1 167 ? 8.095 4.280 -19.679 1.00 83.12 167 GLN A N 1
ATOM 1290 C CA . GLN A 1 167 ? 8.145 3.208 -18.677 1.00 83.12 167 GLN A CA 1
ATOM 1291 C C . GLN A 1 167 ? 6.772 2.998 -18.045 1.00 83.12 167 GLN A C 1
ATOM 1293 O O . GLN A 1 167 ? 6.035 3.963 -17.833 1.00 83.12 167 GLN A O 1
ATOM 1298 N N . GLU A 1 168 ? 6.428 1.753 -17.718 1.00 85.94 168 GLU A N 1
ATOM 1299 C CA . GLU A 1 168 ? 5.169 1.471 -17.032 1.00 85.94 168 GLU A CA 1
ATOM 1300 C C . GLU A 1 168 ? 5.219 1.931 -15.578 1.00 85.94 168 GLU A C 1
ATOM 1302 O O . GLU A 1 168 ? 6.228 1.801 -14.883 1.00 85.94 168 GLU A O 1
ATOM 1307 N N . VAL A 1 169 ? 4.101 2.481 -15.115 1.00 88.44 169 VAL A N 1
ATOM 1308 C CA . VAL A 1 169 ? 3.964 2.985 -13.751 1.00 88.44 169 VAL A CA 1
ATOM 1309 C C . VAL A 1 169 ? 3.328 1.894 -12.885 1.00 88.44 169 VAL A C 1
ATOM 1311 O O . VAL A 1 169 ? 2.258 1.396 -13.249 1.00 88.44 169 VAL A O 1
ATOM 1314 N N . PRO A 1 170 ? 3.930 1.508 -11.747 1.00 92.06 170 PRO A N 1
ATOM 1315 C CA . PRO A 1 170 ? 3.355 0.500 -10.870 1.00 92.06 170 PRO A CA 1
ATOM 1316 C C . PRO A 1 170 ? 2.192 1.063 -10.046 1.00 92.06 170 PRO A C 1
ATOM 1318 O O . PRO A 1 170 ? 2.139 2.251 -9.726 1.00 92.06 170 PRO A O 1
ATOM 1321 N N . SER A 1 171 ? 1.301 0.172 -9.639 1.00 91.81 171 SER A N 1
ATOM 1322 C CA . SER A 1 171 ? 0.298 0.369 -8.599 1.00 91.81 171 SER A CA 1
ATOM 1323 C C . SER A 1 171 ? 0.660 -0.490 -7.390 1.00 91.81 171 SER A C 1
ATOM 1325 O O . SER A 1 171 ? 1.162 -1.607 -7.539 1.00 91.81 171 SER A O 1
ATOM 1327 N N . LEU A 1 172 ? 0.400 0.027 -6.187 1.00 93.00 172 LEU A N 1
ATOM 1328 C CA . LEU A 1 172 ? 0.666 -0.668 -4.926 1.00 93.00 172 LEU A CA 1
ATOM 1329 C C . LEU A 1 172 ? -0.647 -0.891 -4.184 1.00 93.00 172 LEU A C 1
ATOM 1331 O O . LEU A 1 172 ? -1.322 0.066 -3.816 1.00 93.00 172 LEU A 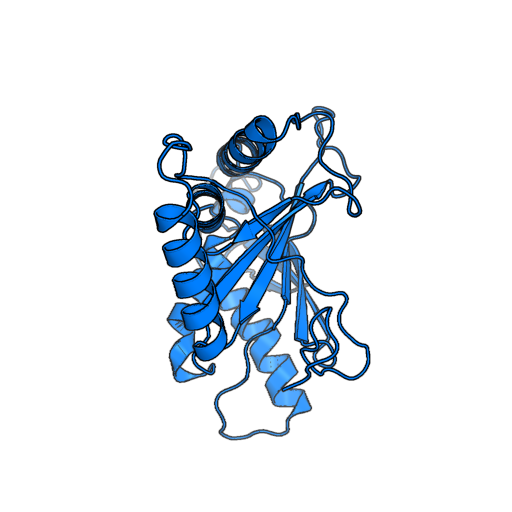O 1
ATOM 1335 N N . LEU A 1 173 ? -0.998 -2.145 -3.934 1.00 93.06 173 LEU A N 1
ATOM 1336 C CA . LEU A 1 173 ? -2.157 -2.524 -3.136 1.00 93.06 173 LEU A CA 1
ATOM 1337 C C . LEU A 1 173 ? -1.693 -3.073 -1.789 1.00 93.06 173 LEU A C 1
ATOM 1339 O O . LEU A 1 173 ? -1.166 -4.181 -1.696 1.00 93.06 173 LEU A O 1
ATOM 1343 N N . TRP A 1 174 ? -1.911 -2.294 -0.741 1.00 93.56 174 TRP A N 1
ATOM 1344 C CA . TRP A 1 174 ? -1.587 -2.651 0.630 1.00 93.56 174 TRP A CA 1
ATOM 1345 C C . TRP A 1 174 ? -2.755 -3.360 1.299 1.00 93.56 174 TRP A C 1
ATOM 1347 O O . TRP A 1 174 ? -3.894 -2.893 1.237 1.00 93.56 174 TRP A O 1
ATOM 1357 N N . TYR A 1 175 ? -2.446 -4.465 1.972 1.00 90.88 175 TYR A N 1
ATOM 1358 C CA . TYR A 1 175 ? -3.390 -5.200 2.802 1.00 90.88 175 TYR A CA 1
ATOM 1359 C C . TYR A 1 175 ? -3.143 -4.884 4.273 1.00 90.88 175 TYR A C 1
ATOM 1361 O O . TYR A 1 175 ? -2.021 -5.044 4.762 1.00 90.88 175 TYR A O 1
ATOM 1369 N N . ILE A 1 176 ? -4.181 -4.459 4.985 1.00 90.88 176 ILE A N 1
ATOM 1370 C CA . ILE A 1 176 ? -4.139 -4.184 6.418 1.00 90.88 176 ILE A CA 1
ATOM 1371 C C . ILE A 1 176 ? -5.002 -5.228 7.114 1.00 90.88 176 ILE A C 1
ATOM 1373 O O . ILE A 1 176 ? -6.200 -5.348 6.872 1.00 90.88 176 ILE A O 1
ATOM 1377 N N . SER A 1 177 ? -4.371 -5.979 8.008 1.00 85.88 177 SER A N 1
ATOM 1378 C CA . SER A 1 177 ? -5.002 -7.046 8.765 1.00 85.88 177 SER A CA 1
ATOM 1379 C C . SER A 1 177 ? -5.035 -6.727 10.255 1.00 85.88 177 SER A C 1
ATOM 1381 O O . SER A 1 177 ? -4.237 -5.951 10.786 1.00 85.88 177 SER A O 1
ATOM 1383 N N . LYS A 1 178 ? -5.943 -7.390 10.968 1.00 81.62 178 LYS A N 1
ATOM 1384 C CA . LYS A 1 178 ? -5.947 -7.429 12.433 1.00 81.62 178 LYS A CA 1
ATOM 1385 C C . LYS A 1 178 ? -4.738 -8.232 12.933 1.00 81.62 178 LYS A C 1
ATOM 1387 O O . LYS A 1 178 ? -4.289 -9.174 12.278 1.00 81.62 178 LYS A O 1
ATOM 1392 N N . GLU A 1 179 ? -4.244 -7.879 14.120 1.00 70.19 179 GLU A N 1
ATOM 1393 C CA . GLU A 1 179 ? -3.000 -8.412 14.708 1.00 70.19 179 GLU A CA 1
ATOM 1394 C C . GLU A 1 179 ? -2.962 -9.951 14.806 1.00 70.19 179 GLU A C 1
ATOM 1396 O O . GLU A 1 179 ? -1.911 -10.565 14.621 1.00 70.19 179 GLU A O 1
ATOM 1401 N N . ARG A 1 180 ? -4.113 -10.601 15.040 1.00 66.69 180 ARG A N 1
ATOM 1402 C CA . ARG A 1 180 ? -4.190 -12.070 15.147 1.00 66.69 180 ARG A CA 1
ATOM 1403 C C . ARG A 1 180 ? -3.765 -12.778 13.860 1.00 66.69 180 ARG A C 1
ATOM 1405 O O . ARG A 1 180 ? -3.057 -13.776 13.941 1.00 66.69 180 ARG A O 1
ATOM 1412 N N . SER A 1 181 ? -4.141 -12.254 12.695 1.00 65.56 181 SER A N 1
ATOM 1413 C CA . SER A 1 181 ? -3.794 -12.879 11.415 1.00 65.56 181 SER A CA 1
ATOM 1414 C C . SER A 1 181 ? -2.312 -12.699 11.075 1.00 65.56 181 SER A C 1
ATOM 1416 O O . SER A 1 181 ? -1.732 -13.547 10.412 1.00 65.56 181 SER A O 1
ATOM 1418 N N . VAL A 1 182 ? -1.657 -11.652 11.595 1.00 64.12 182 VAL A N 1
ATOM 1419 C CA . VAL A 1 182 ? -0.221 -11.420 11.364 1.00 64.12 182 VAL A CA 1
ATOM 1420 C C . VAL A 1 182 ? 0.664 -12.398 12.122 1.00 64.12 182 VAL A C 1
ATOM 1422 O O . VAL A 1 182 ? 1.656 -12.860 11.566 1.00 64.12 182 VAL A O 1
ATOM 1425 N N . ARG A 1 183 ? 0.305 -12.770 13.358 1.00 65.44 183 ARG A N 1
ATOM 1426 C CA . ARG A 1 183 ? 1.037 -13.822 14.089 1.00 65.44 183 ARG A CA 1
ATOM 1427 C C . ARG A 1 183 ? 1.043 -15.135 13.314 1.00 65.44 183 ARG A C 1
ATOM 1429 O O . ARG A 1 183 ? 2.066 -15.801 13.251 1.00 65.44 183 ARG A O 1
ATOM 1436 N N . ARG A 1 184 ? -0.085 -15.462 12.683 1.00 65.56 184 ARG A N 1
ATOM 1437 C CA . ARG A 1 184 ? -0.200 -16.630 11.814 1.00 65.56 184 ARG A CA 1
ATOM 1438 C C . ARG A 1 184 ? 0.730 -16.521 10.600 1.00 65.56 184 ARG A C 1
ATOM 1440 O O . ARG A 1 184 ? 1.513 -17.435 10.388 1.00 65.56 184 ARG A O 1
ATOM 1447 N N . PHE A 1 185 ? 0.725 -15.388 9.892 1.00 63.88 185 PHE A N 1
ATOM 1448 C CA . PHE A 1 185 ? 1.625 -15.167 8.749 1.00 63.88 185 PHE A CA 1
ATOM 1449 C C . PHE A 1 185 ? 3.107 -15.241 9.128 1.00 63.88 185 PHE A C 1
ATOM 1451 O O . PHE A 1 185 ? 3.910 -15.789 8.380 1.00 63.88 185 PHE A O 1
ATOM 1458 N N . ARG A 1 186 ? 3.479 -14.731 10.308 1.00 62.81 186 ARG A N 1
ATOM 1459 C CA . ARG A 1 186 ? 4.857 -14.820 10.801 1.00 62.81 186 ARG A CA 1
ATOM 1460 C C . ARG A 1 186 ? 5.272 -16.267 11.068 1.00 62.81 186 ARG A C 1
ATOM 1462 O O . ARG A 1 186 ? 6.332 -16.675 10.617 1.00 62.81 186 ARG A O 1
ATOM 1469 N N . ASN A 1 187 ? 4.420 -17.036 11.745 1.00 66.62 187 ASN A N 1
ATOM 1470 C CA . ASN A 1 187 ? 4.697 -18.437 12.063 1.00 66.62 187 ASN A CA 1
ATOM 1471 C C . ASN A 1 187 ? 4.781 -19.312 10.801 1.00 66.62 187 ASN A C 1
ATOM 1473 O O . ASN A 1 187 ? 5.614 -20.207 10.729 1.00 66.62 187 ASN A O 1
ATOM 1477 N N . GLU A 1 188 ? 3.930 -19.054 9.802 1.00 63.69 188 GLU A N 1
ATOM 1478 C CA . GLU A 1 188 ? 3.962 -19.763 8.515 1.00 63.69 188 GLU A CA 1
ATOM 1479 C C . GLU A 1 188 ? 5.265 -19.468 7.744 1.00 63.69 188 GLU A C 1
ATOM 1481 O O . GLU A 1 188 ? 5.853 -20.383 7.168 1.00 63.69 188 GLU A O 1
ATOM 1486 N N . ASN A 1 189 ? 5.769 -18.228 7.806 1.00 60.47 189 ASN A N 1
ATOM 1487 C CA . ASN A 1 189 ? 7.071 -17.868 7.236 1.00 60.47 189 ASN A CA 1
ATOM 1488 C C . ASN A 1 189 ? 8.241 -18.545 7.973 1.00 60.47 189 ASN A C 1
ATOM 1490 O O . ASN A 1 189 ? 9.143 -19.071 7.324 1.00 60.47 189 ASN A O 1
ATOM 1494 N N . GLU A 1 190 ? 8.224 -18.540 9.311 1.00 64.75 190 GLU A N 1
ATOM 1495 C CA . GLU A 1 190 ? 9.256 -19.175 10.148 1.00 64.75 190 GLU A CA 1
ATOM 1496 C C . GLU A 1 190 ? 9.343 -20.689 9.861 1.00 64.75 190 GLU A C 1
ATOM 1498 O O . GLU A 1 190 ? 10.421 -21.205 9.569 1.00 64.75 190 GLU A O 1
ATOM 1503 N N . ALA A 1 191 ? 8.204 -21.389 9.816 1.00 64.19 191 ALA A N 1
ATOM 1504 C CA . ALA A 1 191 ? 8.159 -22.829 9.556 1.00 64.19 191 ALA A CA 1
ATOM 1505 C C . ALA A 1 191 ? 8.666 -23.222 8.153 1.00 64.19 191 ALA A C 1
ATOM 1507 O O . ALA A 1 191 ? 9.225 -24.302 7.971 1.00 64.19 191 ALA A O 1
ATOM 1508 N N . TYR A 1 192 ? 8.479 -22.382 7.131 1.00 59.41 192 TYR A N 1
ATOM 1509 C CA . TYR A 1 192 ? 8.988 -22.680 5.788 1.00 59.41 192 TYR A CA 1
ATOM 1510 C C . TYR A 1 192 ? 10.519 -22.619 5.723 1.00 59.41 192 TYR A C 1
ATOM 1512 O O . TYR A 1 192 ? 11.132 -23.480 5.088 1.00 59.41 192 TYR A O 1
ATOM 1520 N N . GLN A 1 193 ? 11.127 -21.628 6.384 1.00 57.50 193 GLN A N 1
ATOM 1521 C CA . GLN A 1 193 ? 12.585 -21.472 6.432 1.00 57.50 193 GLN A CA 1
ATOM 1522 C C . GLN A 1 193 ? 13.255 -22.680 7.089 1.00 57.50 193 GLN A C 1
ATOM 1524 O O . GLN A 1 193 ? 14.262 -23.172 6.587 1.00 57.50 193 GLN A O 1
ATOM 1529 N N . GLU A 1 194 ? 12.656 -23.206 8.160 1.00 63.47 194 GLU A N 1
ATOM 1530 C CA . GLU A 1 194 ? 13.130 -24.425 8.825 1.00 63.47 194 GLU A CA 1
ATOM 1531 C C . GLU A 1 194 ? 13.093 -25.654 7.901 1.00 63.47 194 GLU A C 1
ATOM 1533 O O . GLU A 1 194 ? 13.974 -26.508 7.970 1.00 63.47 194 GLU A O 1
ATOM 1538 N N . ASN A 1 195 ? 12.101 -25.731 7.009 1.00 61.50 195 ASN A N 1
ATOM 1539 C CA . ASN A 1 195 ? 11.900 -26.874 6.116 1.00 61.50 195 ASN A CA 1
ATOM 1540 C C . ASN A 1 195 ? 12.688 -26.795 4.796 1.00 61.50 195 ASN A C 1
ATOM 1542 O O . ASN A 1 195 ? 12.766 -27.799 4.091 1.00 61.50 195 ASN A O 1
ATOM 1546 N N . ASN A 1 196 ? 13.268 -25.640 4.446 1.00 56.41 196 ASN A N 1
ATOM 1547 C CA . ASN A 1 196 ? 14.002 -25.441 3.186 1.00 56.41 196 ASN A CA 1
ATOM 1548 C C . ASN A 1 196 ? 15.368 -24.760 3.416 1.00 56.41 196 ASN A C 1
ATOM 1550 O O . ASN A 1 196 ? 15.629 -23.687 2.869 1.00 56.41 196 ASN A O 1
ATOM 1554 N N . PRO A 1 197 ? 16.268 -25.373 4.209 1.00 57.31 197 PRO A N 1
ATOM 1555 C CA . PRO A 1 197 ? 17.529 -24.757 4.631 1.00 57.31 197 PRO A CA 1
ATOM 1556 C C . PRO A 1 197 ? 18.579 -24.636 3.515 1.00 57.31 197 PRO A C 1
ATOM 1558 O O . PRO A 1 197 ? 19.614 -24.014 3.722 1.00 57.31 197 PRO A O 1
ATOM 1561 N N . GLU A 1 198 ? 18.370 -25.249 2.347 1.00 54.22 198 GLU A N 1
ATOM 1562 C CA . GLU A 1 198 ? 19.288 -25.127 1.203 1.00 54.22 198 GLU A CA 1
ATOM 1563 C C . GLU A 1 198 ? 18.988 -23.912 0.323 1.00 54.22 198 GLU A C 1
ATOM 1565 O O . GLU A 1 198 ? 19.841 -23.483 -0.452 1.00 54.22 198 GLU A O 1
ATOM 1570 N N . ASP A 1 199 ? 17.818 -23.300 0.495 1.00 55.62 199 ASP A N 1
ATOM 1571 C CA . ASP A 1 199 ? 17.354 -22.154 -0.286 1.00 55.62 199 ASP A CA 1
ATOM 1572 C C . ASP A 1 199 ? 18.052 -20.841 0.135 1.00 55.62 199 ASP A C 1
ATOM 1574 O O . ASP A 1 199 ? 17.498 -19.775 -0.047 1.00 55.62 199 ASP A O 1
ATOM 1578 N N . ASN A 1 200 ? 19.267 -20.892 0.708 1.00 47.38 200 ASN A N 1
ATOM 1579 C CA . ASN A 1 200 ? 20.016 -19.871 1.483 1.00 47.38 200 ASN A CA 1
ATOM 1580 C C . ASN A 1 200 ? 20.110 -18.420 0.937 1.00 47.38 200 ASN A C 1
ATOM 1582 O O . ASN A 1 200 ? 20.668 -17.551 1.606 1.00 47.38 200 ASN A O 1
ATOM 1586 N N . ASP A 1 201 ? 19.528 -18.125 -0.221 1.00 46.38 201 ASP A N 1
ATOM 1587 C CA . ASP A 1 201 ? 19.195 -16.781 -0.717 1.00 46.38 201 ASP A CA 1
ATOM 1588 C C . ASP A 1 201 ? 17.840 -16.246 -0.140 1.00 46.38 201 ASP A C 1
ATOM 1590 O O . ASP A 1 201 ? 17.312 -15.217 -0.568 1.00 46.38 201 ASP A O 1
ATOM 1594 N N . ILE A 1 202 ? 17.284 -16.932 0.883 1.00 45.72 202 ILE A N 1
ATOM 1595 C CA . ILE A 1 202 ? 15.934 -16.845 1.516 1.00 45.72 202 ILE A CA 1
ATOM 1596 C C . ILE A 1 202 ? 15.530 -15.498 2.167 1.00 45.72 202 ILE A C 1
ATOM 1598 O O . ILE A 1 202 ? 14.627 -15.458 3.005 1.00 45.72 202 ILE A O 1
ATOM 1602 N N . THR A 1 203 ? 16.120 -14.350 1.830 1.00 47.00 203 THR A N 1
ATOM 1603 C CA . THR A 1 203 ? 15.575 -13.064 2.346 1.00 47.00 203 THR A CA 1
ATOM 1604 C C . THR A 1 203 ? 14.281 -12.631 1.642 1.00 47.00 203 THR A C 1
ATOM 1606 O O . THR A 1 203 ? 13.606 -11.687 2.074 1.00 47.00 203 THR A O 1
ATOM 1609 N N . GLU A 1 204 ? 13.906 -13.331 0.569 1.00 49.41 204 GLU A N 1
ATOM 1610 C CA . GLU A 1 204 ? 12.779 -12.986 -0.290 1.00 49.41 204 GLU A CA 1
ATOM 1611 C C . GLU A 1 204 ? 12.113 -14.211 -0.929 1.00 49.41 204 GLU A C 1
ATOM 1613 O O . GLU A 1 204 ? 12.003 -14.276 -2.146 1.00 49.41 204 GLU A O 1
ATOM 1618 N N . VAL A 1 205 ? 11.627 -15.185 -0.157 1.00 47.03 205 VAL A N 1
ATOM 1619 C CA . VAL A 1 205 ? 10.719 -16.182 -0.752 1.00 47.03 205 VAL A CA 1
ATOM 1620 C C . VAL A 1 205 ? 9.332 -15.538 -0.865 1.00 47.03 205 VAL A C 1
ATOM 1622 O O . VAL A 1 205 ? 8.683 -15.296 0.156 1.00 47.03 205 VAL A O 1
ATOM 1625 N N . PRO A 1 206 ? 8.837 -15.223 -2.074 1.00 44.66 206 PRO A N 1
ATOM 1626 C CA . PRO A 1 206 ? 7.554 -14.554 -2.277 1.00 44.66 206 PRO A CA 1
ATOM 1627 C C . PRO A 1 206 ? 6.395 -15.559 -2.220 1.00 44.66 206 PRO A C 1
ATOM 1629 O O . PRO A 1 206 ? 5.495 -15.495 -3.054 1.00 44.66 206 PRO A O 1
ATOM 1632 N N . HIS A 1 207 ? 6.397 -16.567 -1.347 1.00 45.06 207 HIS A N 1
ATOM 1633 C CA . HIS A 1 207 ? 5.330 -17.563 -1.429 1.00 45.06 207 HIS A CA 1
ATOM 1634 C C . HIS A 1 207 ? 4.065 -17.153 -0.666 1.00 45.06 207 HIS A C 1
ATOM 1636 O O . HIS A 1 207 ? 3.875 -17.428 0.509 1.00 45.06 207 HIS A O 1
ATOM 1642 N N . ARG A 1 208 ? 3.156 -16.553 -1.449 1.00 42.84 208 ARG A N 1
ATOM 1643 C CA . ARG A 1 208 ? 1.710 -16.836 -1.479 1.00 42.84 208 ARG A CA 1
ATOM 1644 C C . ARG A 1 208 ? 0.944 -16.672 -0.161 1.00 42.84 208 ARG A C 1
ATOM 1646 O O . ARG A 1 208 ? 0.127 -17.518 0.190 1.00 42.84 208 ARG A O 1
ATOM 1653 N N . LEU A 1 209 ? 0.957 -15.459 0.383 1.00 41.09 209 LEU A N 1
ATOM 1654 C CA . LEU A 1 209 ? -0.349 -14.859 0.668 1.00 41.09 209 LEU A CA 1
ATOM 1655 C C . LEU A 1 209 ? -0.973 -14.520 -0.680 1.00 41.09 209 LEU A C 1
ATOM 1657 O O . LEU A 1 209 ? -0.863 -13.392 -1.149 1.00 41.09 209 LEU A O 1
ATOM 1661 N N . GLN A 1 210 ? -1.553 -15.513 -1.365 1.00 36.28 210 GLN A N 1
ATOM 1662 C CA . GLN A 1 210 ? -2.469 -15.184 -2.450 1.00 36.28 210 GLN A CA 1
ATOM 1663 C C . GLN A 1 210 ? -3.554 -14.319 -1.804 1.00 36.28 210 GLN A C 1
ATOM 1665 O O . GLN A 1 210 ? -4.199 -14.808 -0.871 1.00 36.28 210 GLN A O 1
ATOM 1670 N N . PRO A 1 211 ? -3.757 -13.054 -2.222 1.00 34.66 211 PRO A N 1
ATOM 1671 C CA . PRO A 1 211 ? -4.980 -12.376 -1.850 1.00 34.66 211 PRO A CA 1
ATOM 1672 C C . PRO A 1 211 ? -6.107 -13.266 -2.371 1.00 34.66 211 PRO A C 1
ATOM 1674 O O . PRO A 1 211 ? -6.248 -13.440 -3.586 1.00 34.66 211 PRO A O 1
ATOM 1677 N N . GLN A 1 212 ? -6.827 -13.905 -1.445 1.00 38.72 212 GLN A N 1
ATOM 1678 C CA . GLN A 1 212 ? -8.057 -14.611 -1.764 1.00 38.72 212 GLN A CA 1
ATOM 1679 C C . GLN A 1 212 ? -8.939 -13.602 -2.514 1.00 38.72 212 GLN A C 1
ATOM 1681 O O . GLN A 1 212 ? -8.990 -12.430 -2.108 1.00 38.72 212 GLN A O 1
ATOM 1686 N N . PRO A 1 213 ? -9.616 -14.001 -3.602 1.00 31.36 213 PRO A N 1
ATOM 1687 C CA . PRO A 1 213 ? -10.738 -13.216 -4.074 1.00 31.36 213 PRO A CA 1
ATOM 1688 C C . PRO A 1 213 ? -11.647 -12.988 -2.867 1.00 31.36 213 PRO A C 1
ATOM 1690 O O . PRO A 1 213 ? -12.007 -13.937 -2.175 1.00 31.36 213 PRO A O 1
ATOM 1693 N N . VAL A 1 214 ? -11.930 -11.722 -2.566 1.00 37.44 214 VAL A N 1
ATOM 1694 C CA . VAL A 1 214 ? -12.848 -11.353 -1.491 1.00 37.44 214 VAL A CA 1
ATOM 1695 C C . VAL A 1 214 ? -14.156 -12.094 -1.765 1.00 37.44 214 VAL A C 1
ATOM 1697 O O . VAL A 1 214 ? -14.776 -11.841 -2.801 1.00 37.44 214 VAL A O 1
ATOM 1700 N N . ASP A 1 215 ? -14.559 -13.024 -0.890 1.00 37.81 215 ASP A N 1
ATOM 1701 C CA . ASP A 1 215 ? -15.919 -13.560 -0.945 1.00 37.81 215 ASP A CA 1
ATOM 1702 C C . ASP A 1 215 ? -16.850 -12.342 -0.818 1.00 37.81 215 ASP A C 1
ATOM 1704 O O . ASP A 1 215 ? -16.703 -11.574 0.141 1.00 37.81 215 ASP A O 1
ATOM 1708 N N . PRO A 1 216 ? -17.785 -12.106 -1.756 1.00 36.62 216 PRO A N 1
ATOM 1709 C CA . PRO A 1 216 ? -18.735 -10.998 -1.664 1.00 36.62 216 PRO A CA 1
ATOM 1710 C C . PRO A 1 216 ? -19.560 -10.988 -0.361 1.00 36.62 216 PRO A C 1
ATOM 1712 O O . PRO A 1 216 ? -20.232 -9.997 -0.083 1.00 36.62 216 PRO A O 1
ATOM 1715 N N . ARG A 1 217 ? -19.502 -12.056 0.446 1.00 39.66 217 ARG A N 1
ATOM 1716 C CA . ARG A 1 217 ? -20.129 -12.183 1.769 1.00 39.66 217 ARG A CA 1
ATOM 1717 C C . ARG A 1 217 ? -19.284 -11.670 2.942 1.00 39.66 217 ARG A C 1
ATOM 1719 O O . ARG A 1 217 ? -19.835 -11.503 4.021 1.00 39.66 217 ARG A O 1
ATOM 1726 N N . GLY A 1 218 ? -18.002 -11.351 2.740 1.00 39.53 218 GLY A N 1
ATOM 1727 C CA . GLY A 1 218 ? -17.154 -10.718 3.760 1.00 39.53 218 GLY A CA 1
ATOM 1728 C C . GLY A 1 218 ? -16.475 -11.662 4.762 1.00 39.53 218 GLY A C 1
ATOM 1729 O O . GLY A 1 218 ? -15.769 -11.169 5.641 1.00 39.53 218 GLY A O 1
ATOM 1730 N N . ASP A 1 219 ? -16.623 -12.978 4.605 1.00 42.25 219 ASP A N 1
ATOM 1731 C CA . ASP A 1 219 ? -15.953 -13.978 5.443 1.00 42.25 219 ASP A CA 1
ATOM 1732 C C . ASP A 1 219 ? -14.588 -14.372 4.847 1.00 42.25 219 ASP A C 1
ATOM 1734 O O . ASP A 1 219 ? -14.453 -14.603 3.641 1.00 42.25 219 ASP A O 1
ATOM 1738 N N . ASP A 1 220 ? -13.555 -14.449 5.693 1.00 42.47 220 ASP A N 1
ATOM 1739 C CA . ASP A 1 220 ? -12.197 -14.847 5.301 1.00 42.47 220 ASP A CA 1
ATOM 1740 C C . ASP A 1 220 ? -12.132 -16.385 5.114 1.00 42.47 220 ASP A C 1
ATOM 1742 O O . ASP A 1 220 ? -11.595 -17.116 5.948 1.00 42.47 220 ASP A O 1
ATOM 1746 N N . CYS A 1 221 ? -12.703 -16.909 4.027 1.00 34.19 221 CYS A N 1
ATOM 1747 C CA . CYS A 1 221 ? -12.642 -18.339 3.697 1.00 34.19 221 CYS A CA 1
ATOM 1748 C C . CYS A 1 221 ? -11.379 -18.679 2.880 1.00 34.19 221 CYS A C 1
ATOM 1750 O O . CYS A 1 221 ? -11.002 -17.941 1.973 1.00 34.19 221 CYS A O 1
ATOM 1752 N N . TRP A 1 222 ? -10.734 -19.816 3.182 1.00 44.94 222 TRP A N 1
ATOM 1753 C CA . TRP A 1 222 ? -9.541 -20.307 2.470 1.00 44.94 222 TRP A CA 1
ATOM 1754 C C . TRP A 1 222 ? -9.863 -21.495 1.543 1.00 44.94 222 TRP A C 1
ATOM 1756 O O . TRP A 1 222 ? -10.797 -22.264 1.788 1.00 44.94 222 TRP A O 1
ATOM 1766 N N . VAL A 1 223 ? -9.052 -21.686 0.490 1.00 33.91 223 VAL A N 1
ATOM 1767 C CA . VAL A 1 223 ? -9.121 -22.860 -0.406 1.00 33.91 223 VAL A CA 1
ATOM 1768 C C . VAL A 1 223 ? -8.900 -24.124 0.431 1.00 33.91 223 VAL A C 1
ATOM 1770 O O . VAL A 1 223 ? -7.849 -24.289 1.043 1.00 33.91 223 VAL A O 1
ATOM 1773 N N . GLY A 1 224 ? -9.923 -24.979 0.490 1.00 40.53 224 GLY A N 1
ATOM 1774 C CA . GLY A 1 224 ? -10.029 -26.089 1.447 1.00 40.53 224 GLY A CA 1
ATOM 1775 C C . GLY A 1 224 ? -11.309 -26.057 2.293 1.00 40.53 224 GLY A C 1
ATOM 1776 O O . GLY A 1 224 ? -11.600 -27.028 2.981 1.00 40.53 224 GLY A O 1
ATOM 1777 N N . GLY A 1 225 ? -12.105 -24.984 2.211 1.00 27.34 225 GLY A N 1
ATOM 1778 C CA . GLY A 1 225 ? -13.488 -24.969 2.706 1.00 27.34 225 GLY A CA 1
ATOM 1779 C C . GLY A 1 225 ? -13.652 -24.785 4.216 1.00 27.34 225 GLY A C 1
ATOM 1780 O O . GLY A 1 225 ? -14.738 -25.029 4.732 1.00 27.34 225 GLY A O 1
ATOM 1781 N N . ILE A 1 226 ? -12.616 -24.341 4.931 1.00 32.50 226 ILE A N 1
ATOM 1782 C CA . ILE A 1 226 ? -12.731 -24.003 6.354 1.00 32.50 226 ILE A CA 1
ATOM 1783 C C . ILE A 1 226 ? -12.830 -22.480 6.480 1.00 32.50 226 ILE A C 1
ATOM 1785 O O . ILE A 1 226 ? -11.866 -21.762 6.209 1.00 32.50 226 ILE A O 1
ATOM 1789 N N . CYS A 1 227 ? -14.015 -22.009 6.864 1.00 34.72 227 CYS A N 1
ATOM 1790 C CA . CYS A 1 227 ? -14.305 -20.612 7.190 1.00 34.72 227 CYS A CA 1
ATOM 1791 C C . CYS A 1 227 ? -14.272 -20.436 8.718 1.00 34.72 227 CYS A C 1
ATOM 1793 O O . CYS A 1 227 ? -14.688 -21.346 9.443 1.00 34.72 227 CYS A O 1
ATOM 1795 N N . GLY A 1 228 ? -13.762 -19.301 9.203 1.00 39.16 228 GLY A N 1
ATOM 1796 C CA . GLY A 1 228 ? -13.632 -18.986 10.630 1.00 39.16 228 GLY A CA 1
ATOM 1797 C C . GLY A 1 228 ? -13.969 -17.542 10.949 1.00 39.16 228 GLY A C 1
ATOM 1798 O O . GLY A 1 228 ? -13.950 -16.720 10.009 1.00 39.16 228 GLY A O 1
#

pLDDT: mean 71.78, std 17.12, range [27.34, 93.56]